Protein AF-0000000087551024 (afdb_homodimer)

Secondary structure (DSSP, 8-state):
--HHHHHHHHHHHHHHHHHHHHHHHTTS-HHHHH---SSSSSSHHHHHHHHHHHHHHHHHHHTT------PPPGGGS-HHHHHHHHHHHHHHHHHHHHH--HHHHH-EEEEE-SS-EEEEEHHHHHHHHHHHHHHHHHHHHHHHHHTT---PPP--HHHHHHHTTHHHHHH-/--HHHHHHHHHHHHHHHHHHHHHHHTTS-HHHHH---SSSSSSHHHHHHHHHHHHHHHHHHHTT------PPPGGGS-HHHHHHHHHHHHHHHHHHHHHS-HHHHH-EEEEE-SS-EEEEEHHHHHHHHHHHHHHHHHHHHHHHHHTT---PPP--HHHHHHHTTHHHHHH-

Radius of gyration: 19.61 Å; Cα contacts (8 Å, |Δi|>4): 407; chains: 2; bounding box: 47×46×49 Å

pLDDT: mean 91.2, std 13.26, range [25.61, 98.81]

Structure (mmCIF, N/CA/C/O backbone):
data_AF-0000000087551024-model_v1
#
loop_
_entity.id
_entity.type
_entity.pdbx_description
1 polymer 'Damage-inducible protein DinB'
#
loop_
_atom_site.group_PDB
_atom_site.id
_atom_site.type_symbol
_atom_site.label_atom_id
_atom_site.label_alt_id
_atom_site.label_comp_id
_atom_site.label_asym_id
_atom_site.label_entity_id
_atom_site.label_seq_id
_atom_site.pdbx_PDB_ins_code
_atom_site.Cartn_x
_atom_site.Cartn_y
_atom_site.Cartn_z
_atom_site.occupancy
_atom_site.B_iso_or_equiv
_atom_site.auth_seq_id
_atom_site.auth_comp_id
_atom_site.auth_asym_id
_atom_site.auth_atom_id
_atom_site.pdbx_PDB_model_num
ATOM 1 N N . MET A 1 1 ? -0.254 22.406 2.023 1 79.81 1 MET A N 1
ATOM 2 C CA . MET A 1 1 ? -0.989 21.156 2.248 1 79.81 1 MET A CA 1
ATOM 3 C C . MET A 1 1 ? -1.076 20.844 3.738 1 79.81 1 MET A C 1
ATOM 5 O O . MET A 1 1 ? -0.121 21.062 4.48 1 79.81 1 MET A O 1
ATOM 9 N N . ASN A 1 2 ? -2.281 20.422 4.078 1 86.19 2 ASN A N 1
ATOM 10 C CA . ASN A 1 2 ? -2.469 20.031 5.473 1 86.19 2 ASN A CA 1
ATOM 11 C C . ASN A 1 2 ? -2.975 18.594 5.594 1 86.19 2 ASN A C 1
ATOM 13 O O . ASN A 1 2 ? -3.096 17.891 4.59 1 86.19 2 ASN A O 1
ATOM 17 N N . LEU A 1 3 ? -3.061 18.156 6.762 1 86.12 3 LEU A N 1
ATOM 18 C CA . LEU A 1 3 ? -3.428 16.781 7.059 1 86.12 3 LEU A CA 1
ATOM 19 C C . LEU A 1 3 ? -4.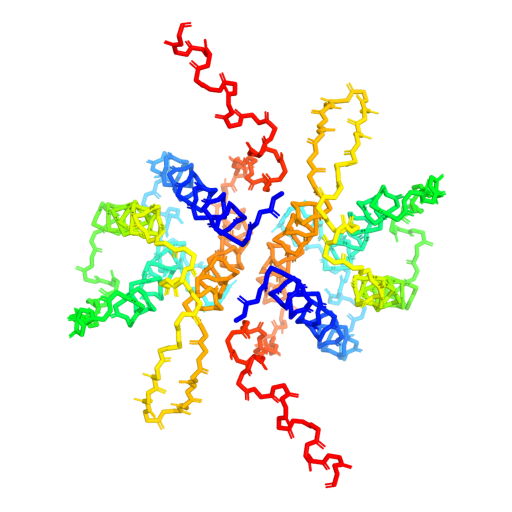742 16.406 6.379 1 86.12 3 LEU A C 1
ATOM 21 O O . LEU A 1 3 ? -4.848 15.344 5.762 1 86.12 3 LEU A O 1
ATOM 25 N N . LYS A 1 4 ? -5.691 17.266 6.406 1 91.38 4 LYS A N 1
ATOM 26 C CA . LYS A 1 4 ? -6.992 17.016 5.789 1 91.38 4 LYS A CA 1
ATOM 27 C C . LYS A 1 4 ? -6.859 16.828 4.281 1 91.38 4 LYS A C 1
ATOM 29 O O . LYS A 1 4 ? -7.492 15.93 3.709 1 91.38 4 LYS A O 1
ATOM 34 N N . THR A 1 5 ? -6.051 17.562 3.666 1 94.06 5 THR A N 1
ATOM 35 C CA . THR A 1 5 ? -5.871 17.469 2.223 1 94.06 5 THR A CA 1
ATOM 36 C C . THR A 1 5 ? -5.234 16.125 1.849 1 94.06 5 THR A C 1
ATOM 38 O O . THR A 1 5 ? -5.723 15.438 0.958 1 94.06 5 THR A O 1
ATOM 41 N N . LEU A 1 6 ? -4.191 15.758 2.508 1 94.81 6 LEU A N 1
ATOM 42 C CA . LEU A 1 6 ? -3.494 14.523 2.172 1 94.81 6 LEU A CA 1
ATOM 43 C C . LEU A 1 6 ? -4.398 13.312 2.381 1 94.81 6 LEU A C 1
ATOM 45 O O . LEU A 1 6 ? -4.453 12.422 1.533 1 94.81 6 LEU A O 1
ATOM 49 N N . ILE A 1 7 ? -5.082 13.297 3.496 1 96.12 7 ILE A N 1
ATOM 50 C CA . ILE A 1 7 ? -5.914 12.133 3.797 1 96.12 7 ILE A CA 1
ATOM 51 C C . ILE A 1 7 ? -7.098 12.086 2.836 1 96.12 7 ILE A C 1
ATOM 53 O O . ILE A 1 7 ? -7.543 11.008 2.443 1 96.12 7 ILE A O 1
ATOM 57 N N . THR A 1 8 ? -7.609 13.258 2.479 1 97 8 THR A N 1
ATOM 58 C CA . THR A 1 8 ? -8.68 13.312 1.487 1 97 8 THR A CA 1
ATOM 59 C C . THR A 1 8 ? -8.195 12.766 0.145 1 97 8 THR A C 1
ATOM 61 O O . THR A 1 8 ? -8.875 11.945 -0.475 1 97 8 THR A O 1
ATOM 64 N N . HIS A 1 9 ? -7.027 13.188 -0.294 1 97.31 9 HIS A N 1
ATOM 65 C CA . HIS A 1 9 ? -6.445 12.641 -1.514 1 97.31 9 HIS A CA 1
ATOM 66 C C . HIS A 1 9 ? -6.277 11.125 -1.41 1 97.31 9 HIS A C 1
ATOM 68 O O . HIS A 1 9 ? -6.539 10.398 -2.373 1 97.31 9 HIS A O 1
ATOM 74 N N . THR A 1 10 ? -5.859 10.711 -0.27 1 97.81 10 THR A N 1
ATOM 75 C CA . THR A 1 10 ? -5.57 9.297 -0.046 1 97.81 10 THR A CA 1
ATOM 76 C C . THR A 1 10 ? -6.836 8.461 -0.205 1 97.81 10 THR A C 1
ATOM 78 O O . THR A 1 10 ? -6.82 7.43 -0.887 1 97.81 10 THR A O 1
ATOM 81 N N . VAL A 1 11 ? -7.941 8.906 0.374 1 98.06 11 VAL A N 1
ATOM 82 C CA . VAL A 1 11 ? -9.172 8.117 0.299 1 98.06 11 VAL A CA 1
ATOM 83 C C . VAL A 1 11 ? -9.797 8.258 -1.087 1 98.06 11 VAL A C 1
ATOM 85 O O . VAL A 1 11 ? -10.445 7.336 -1.581 1 98.06 11 VAL A O 1
ATOM 88 N N . GLN A 1 12 ? -9.633 9.398 -1.716 1 98.31 12 GLN A N 1
ATOM 89 C CA . GLN A 1 12 ? -10.078 9.555 -3.098 1 98.31 12 GLN A CA 1
ATOM 90 C C . GLN A 1 12 ? -9.32 8.609 -4.027 1 98.31 12 GLN A C 1
ATOM 92 O O . GLN A 1 12 ? -9.922 7.965 -4.887 1 98.31 12 GLN A O 1
ATOM 97 N N . TYR A 1 13 ? -8.047 8.578 -3.857 1 98.5 13 TYR A N 1
ATOM 98 C CA . TYR A 1 13 ? -7.219 7.621 -4.586 1 98.5 13 TYR A CA 1
ATOM 99 C C . TYR A 1 13 ? -7.715 6.195 -4.367 1 98.5 13 TYR A C 1
ATOM 101 O O . TYR A 1 13 ? -7.84 5.422 -5.32 1 98.5 13 TYR A O 1
ATOM 109 N N . ASN A 1 14 ? -7.938 5.84 -3.098 1 98.56 14 ASN A N 1
ATOM 110 C CA . ASN A 1 14 ? -8.422 4.5 -2.777 1 98.56 14 ASN A CA 1
ATOM 111 C C . ASN A 1 14 ? -9.727 4.188 -3.506 1 98.56 14 ASN A C 1
ATOM 113 O O . ASN A 1 14 ? -9.883 3.102 -4.062 1 98.56 14 ASN A O 1
ATOM 117 N N . ASN A 1 15 ? -10.617 5.133 -3.447 1 98.5 15 ASN A N 1
ATOM 118 C CA . ASN A 1 15 ? -11.891 4.941 -4.137 1 98.5 15 ASN A CA 1
ATOM 119 C C . ASN A 1 15 ? -11.695 4.781 -5.641 1 98.5 15 ASN A C 1
ATOM 121 O O . ASN A 1 15 ? -12.328 3.928 -6.266 1 98.5 15 ASN A O 1
ATOM 125 N N . TRP A 1 16 ? -10.867 5.566 -6.207 1 98.44 16 TRP A N 1
ATOM 126 C CA . TRP A 1 16 ? -10.539 5.48 -7.625 1 98.44 16 TRP A CA 1
ATOM 127 C C . TRP A 1 16 ? -9.961 4.109 -7.969 1 98.44 16 TRP A C 1
ATOM 129 O O . TRP A 1 16 ? -10.391 3.48 -8.945 1 98.44 16 TRP A O 1
ATOM 139 N N . VAL A 1 17 ? -9.031 3.623 -7.18 1 98.56 17 VAL A N 1
ATOM 140 C CA . VAL A 1 17 ? -8.375 2.35 -7.445 1 98.56 17 VAL A CA 1
ATOM 141 C C . VAL A 1 17 ? -9.375 1.207 -7.309 1 98.56 17 VAL A C 1
ATOM 143 O O . VAL A 1 17 ? -9.375 0.272 -8.109 1 98.56 17 VAL A O 1
ATOM 146 N N . VAL A 1 18 ? -10.203 1.263 -6.246 1 98.38 18 VAL A N 1
ATOM 147 C CA . VAL A 1 18 ? -11.211 0.224 -6.051 1 98.38 18 VAL A CA 1
ATOM 148 C C . VAL A 1 18 ? -12.102 0.127 -7.289 1 98.38 18 VAL A C 1
ATOM 150 O O . VAL A 1 18 ? -12.328 -0.966 -7.812 1 98.38 18 VAL A O 1
ATOM 153 N N . ASN A 1 19 ? -12.547 1.246 -7.75 1 98.38 19 ASN A N 1
ATOM 154 C CA . ASN A 1 19 ? -13.406 1.242 -8.93 1 98.38 19 ASN A CA 1
ATOM 155 C C . ASN A 1 19 ? -12.656 0.72 -10.156 1 98.38 19 ASN A C 1
ATOM 157 O O . ASN A 1 19 ? -13.211 -0.059 -10.938 1 98.38 19 ASN A O 1
ATOM 161 N N . LYS A 1 20 ? -11.422 1.085 -10.359 1 98.12 20 LYS A N 1
ATOM 162 C CA . LYS A 1 20 ? -10.609 0.607 -11.469 1 98.12 20 LYS A CA 1
ATOM 163 C C . LYS A 1 20 ? -10.445 -0.91 -11.422 1 98.12 20 LYS A C 1
ATOM 165 O O . LYS A 1 20 ? -10.547 -1.583 -12.445 1 98.12 20 LYS A O 1
ATOM 170 N N . TYR A 1 21 ? -10.156 -1.426 -10.25 1 98.56 21 TYR A N 1
ATOM 171 C CA . TYR A 1 21 ? -9.969 -2.861 -10.078 1 98.56 21 TYR A CA 1
ATOM 172 C C . TYR A 1 21 ? -11.258 -3.621 -10.367 1 98.56 21 TYR A C 1
ATOM 174 O O . TYR A 1 21 ? -11.234 -4.664 -11.023 1 98.56 21 TYR A O 1
ATOM 182 N N . ILE A 1 22 ? -12.344 -3.123 -9.805 1 98.5 22 ILE A N 1
ATOM 183 C CA . ILE A 1 22 ? -13.609 -3.818 -9.984 1 98.5 22 ILE A CA 1
ATOM 184 C C . ILE A 1 22 ? -14.008 -3.789 -11.461 1 98.5 22 ILE A C 1
ATOM 186 O O . ILE A 1 22 ? -14.445 -4.801 -12.008 1 98.5 22 ILE A O 1
ATOM 190 N N . ASP A 1 23 ? -13.883 -2.627 -12.141 1 98.19 23 ASP A N 1
ATOM 191 C CA . ASP A 1 23 ? -14.164 -2.541 -13.57 1 98.19 23 ASP A CA 1
ATOM 192 C C . ASP A 1 23 ? -13.289 -3.512 -14.359 1 98.19 23 ASP A C 1
ATOM 194 O O . ASP A 1 23 ? -13.758 -4.16 -15.297 1 98.19 23 ASP A O 1
ATOM 198 N N . TRP A 1 24 ? -12.047 -3.605 -14.023 1 98.38 24 TRP A N 1
ATOM 199 C CA . TRP A 1 24 ? -11.07 -4.5 -14.641 1 98.38 24 TRP A CA 1
ATOM 200 C C . TRP A 1 24 ? -11.453 -5.957 -14.406 1 98.38 24 TRP A C 1
ATOM 202 O O . TRP A 1 24 ? -11.578 -6.73 -15.359 1 98.38 24 TRP A O 1
ATOM 212 N N . LEU A 1 25 ? -11.734 -6.355 -13.188 1 98.56 25 LEU A N 1
ATOM 213 C CA . LEU A 1 25 ? -11.992 -7.742 -12.82 1 98.56 25 LEU A CA 1
ATOM 214 C C . LEU A 1 25 ? -13.375 -8.18 -13.297 1 98.56 25 LEU A C 1
ATOM 216 O O . LEU A 1 25 ? -13.609 -9.375 -13.508 1 98.56 25 LEU A O 1
ATOM 220 N N . ALA A 1 26 ? -14.297 -7.219 -13.469 1 98.19 26 ALA A N 1
ATOM 221 C CA . ALA A 1 26 ? -15.633 -7.52 -13.977 1 98.19 26 ALA A CA 1
ATOM 222 C C . ALA A 1 26 ? -15.57 -8.086 -15.391 1 98.19 26 ALA A C 1
ATOM 224 O O . ALA A 1 26 ? -16.5 -8.75 -15.844 1 98.19 26 ALA A O 1
ATOM 225 N N . THR A 1 27 ? -14.492 -7.855 -16.109 1 98.25 27 THR A N 1
ATOM 226 C CA . THR A 1 27 ? -14.344 -8.312 -17.484 1 98.25 27 THR A CA 1
ATOM 227 C C . THR A 1 27 ? -13.773 -9.727 -17.531 1 98.25 27 THR A C 1
ATOM 229 O O . THR A 1 27 ? -13.625 -10.312 -18.609 1 98.25 27 THR A O 1
ATOM 232 N N . LYS A 1 28 ? -13.469 -10.305 -16.406 1 98.44 28 LYS A N 1
ATOM 233 C CA . LYS A 1 28 ? -12.844 -11.625 -16.344 1 98.44 28 LYS A CA 1
ATOM 234 C C . LYS A 1 28 ? -13.875 -12.703 -16.016 1 98.44 28 LYS A C 1
ATOM 236 O O . LYS A 1 28 ? -14.969 -12.398 -15.523 1 98.44 28 LYS A O 1
ATOM 241 N N . SER A 1 29 ? -13.57 -13.977 -16.281 1 97.88 29 SER A N 1
ATOM 242 C CA . SER A 1 29 ? -14.516 -15.07 -16.078 1 97.88 29 SER A CA 1
ATOM 243 C C . SER A 1 29 ? -14.602 -15.461 -14.609 1 97.88 29 SER A C 1
ATOM 245 O O . SER A 1 29 ? -13.656 -15.258 -13.852 1 97.88 29 SER A O 1
ATOM 247 N N . ASP A 1 30 ? -15.688 -16.016 -14.219 1 96.5 30 ASP A N 1
ATOM 248 C CA . ASP A 1 30 ? -15.844 -16.547 -12.867 1 96.5 30 ASP A CA 1
ATOM 249 C C . ASP A 1 30 ? -14.789 -17.625 -12.578 1 96.5 30 ASP A C 1
ATOM 251 O O . ASP A 1 30 ? -14.312 -17.734 -11.445 1 96.5 30 ASP A O 1
ATOM 255 N N . GLU A 1 31 ? -14.531 -18.391 -13.562 1 97.75 31 GLU A N 1
ATOM 256 C CA . GLU A 1 31 ? -13.516 -19.438 -13.422 1 97.75 31 GLU A CA 1
ATOM 257 C C . GLU A 1 31 ? -12.172 -18.844 -13.016 1 97.75 31 GLU A C 1
ATOM 259 O O . GLU A 1 31 ? -11.523 -19.328 -12.086 1 97.75 31 GLU A O 1
ATOM 264 N N . GLN A 1 32 ? -11.773 -17.797 -13.648 1 98.12 32 GLN A N 1
ATOM 265 C CA . GLN A 1 32 ? -10.516 -17.141 -13.328 1 98.12 32 GLN A CA 1
ATOM 266 C C . GLN A 1 32 ? -10.547 -16.531 -11.922 1 98.12 32 GLN A C 1
ATOM 268 O O . GLN A 1 32 ? -9.602 -16.703 -11.148 1 98.12 32 GLN A O 1
ATOM 273 N N . LEU A 1 33 ? -11.609 -15.859 -11.594 1 98.06 33 LEU A N 1
ATOM 274 C CA . LEU A 1 33 ? -11.711 -15.125 -10.336 1 98.06 33 LEU A CA 1
ATOM 275 C C . LEU A 1 33 ? -11.812 -16.078 -9.156 1 98.06 33 LEU A C 1
ATOM 277 O O . LEU A 1 33 ? -11.445 -15.727 -8.031 1 98.06 33 LEU A O 1
ATOM 281 N N . ASN A 1 34 ? -12.234 -17.328 -9.438 1 97.25 34 ASN A N 1
ATOM 282 C CA . ASN A 1 34 ? -12.406 -18.297 -8.375 1 97.25 34 ASN A CA 1
ATOM 283 C C . ASN A 1 34 ? -11.328 -19.375 -8.422 1 97.25 34 ASN A C 1
ATOM 285 O O . ASN A 1 34 ? -11.336 -20.312 -7.613 1 97.25 34 ASN A O 1
ATOM 289 N N . GLN A 1 35 ? -10.445 -19.312 -9.383 1 98 35 GLN A N 1
ATOM 290 C CA . GLN A 1 35 ? -9.375 -20.297 -9.461 1 98 35 GLN A CA 1
ATOM 291 C C . GLN A 1 35 ? -8.438 -20.188 -8.266 1 98 35 GLN A C 1
ATOM 293 O O . GLN A 1 35 ? -8 -19.094 -7.914 1 98 35 GLN A O 1
ATOM 298 N N . GLU A 1 36 ? -8.172 -21.297 -7.641 1 98 36 GLU A N 1
ATOM 299 C CA . GLU A 1 36 ? -7.277 -21.281 -6.488 1 98 36 GLU A CA 1
ATOM 300 C C . GLU A 1 36 ? -5.828 -21.062 -6.91 1 98 36 GLU A C 1
ATOM 302 O O . GLU A 1 36 ? -5.352 -21.672 -7.871 1 98 36 GLU A O 1
ATOM 307 N N . VAL A 1 37 ? -5.227 -20.125 -6.336 1 96.56 37 VAL A N 1
ATOM 308 C CA . VAL A 1 37 ? -3.803 -19.828 -6.473 1 96.56 37 VAL A CA 1
ATOM 309 C C . VAL A 1 37 ? -3.176 -19.656 -5.09 1 96.56 37 VAL A C 1
ATOM 311 O O . VAL A 1 37 ? -3.852 -19.266 -4.137 1 96.56 37 VAL A O 1
ATOM 314 N N . ILE A 1 38 ? -1.901 -20.031 -4.93 1 96.56 38 ILE A N 1
ATOM 315 C CA . ILE A 1 38 ? -1.224 -19.906 -3.643 1 96.56 38 ILE A CA 1
ATOM 316 C C . ILE A 1 38 ? -0.92 -18.438 -3.352 1 96.56 38 ILE A C 1
ATOM 318 O O . ILE A 1 38 ? -0.201 -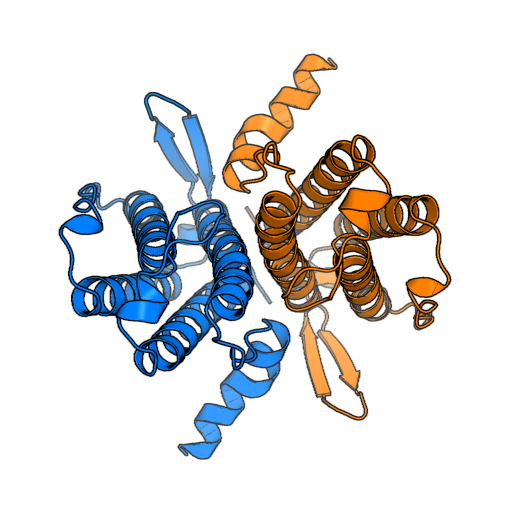17.781 -4.109 1 96.56 38 ILE A O 1
ATOM 322 N N . SER A 1 39 ? -1.474 -17.922 -2.316 1 97.25 39 SER A N 1
ATOM 323 C CA . SER A 1 39 ? -1.316 -16.562 -1.822 1 97.25 39 SER A CA 1
ATOM 324 C C . SER A 1 39 ? -1.867 -16.422 -0.407 1 97.25 39 SER A C 1
ATOM 326 O O . SER A 1 39 ? -2.043 -17.422 0.299 1 97.25 39 SER A O 1
ATOM 328 N N . SER A 1 40 ? -2.008 -15.164 0.057 1 96.94 40 SER A N 1
ATOM 329 C CA . SER A 1 40 ? -2.561 -14.945 1.39 1 96.94 40 SER A CA 1
ATOM 330 C C . SER A 1 40 ? -3.988 -15.469 1.49 1 96.94 40 SER A C 1
ATOM 332 O O . SER A 1 40 ? -4.406 -15.945 2.547 1 96.94 40 SER A O 1
ATOM 334 N N . PHE A 1 41 ? -4.75 -15.336 0.436 1 97.31 41 PHE A N 1
ATOM 335 C CA . PHE A 1 41 ? -6.094 -15.883 0.286 1 97.31 41 PHE A CA 1
ATOM 336 C C . PHE A 1 41 ? -6.203 -16.703 -0.989 1 97.31 41 PHE A C 1
ATOM 338 O O . PHE A 1 41 ? -5.473 -16.469 -1.953 1 97.31 41 PHE A O 1
ATOM 345 N N . PRO A 1 42 ? -7.09 -17.625 -1.042 1 97.25 42 PRO A N 1
ATOM 346 C CA . PRO A 1 42 ? -7 -18.688 -2.047 1 97.25 42 PRO A CA 1
ATOM 347 C C . PRO A 1 42 ? -7.449 -18.219 -3.432 1 97.25 42 PRO A C 1
ATOM 349 O O . PRO A 1 42 ? -7.133 -18.875 -4.434 1 97.25 42 PRO A O 1
ATOM 352 N N . THR A 1 43 ? -8.328 -17.156 -3.508 1 98.06 43 THR A N 1
ATOM 353 C CA . THR A 1 43 ? -8.812 -16.688 -4.805 1 98.06 43 THR A CA 1
ATOM 354 C C . THR A 1 43 ? -8.812 -15.164 -4.859 1 98.06 43 THR A C 1
ATOM 356 O O . THR A 1 43 ? -8.719 -14.492 -3.826 1 98.06 43 THR A O 1
ATOM 359 N N . ILE A 1 44 ? -8.867 -14.672 -6.062 1 98.31 44 ILE A N 1
ATOM 360 C CA . ILE A 1 44 ? -8.961 -13.234 -6.27 1 98.31 44 ILE A CA 1
ATOM 361 C C . ILE A 1 44 ? -10.203 -12.688 -5.566 1 98.31 44 ILE A C 1
ATOM 363 O O . ILE A 1 44 ? -10.141 -11.664 -4.879 1 98.31 44 ILE A O 1
ATOM 367 N N . LEU A 1 45 ? -11.32 -13.414 -5.684 1 97.88 45 LEU A N 1
ATOM 368 C CA . LEU A 1 45 ? -12.562 -12.961 -5.059 1 97.88 45 LEU A CA 1
ATOM 369 C C . LEU A 1 45 ? -12.438 -12.977 -3.537 1 97.88 45 LEU A C 1
ATOM 371 O O . LEU A 1 45 ? -12.898 -12.055 -2.863 1 97.88 45 LEU A O 1
ATOM 375 N N . ALA A 1 46 ? -11.867 -14.031 -3.023 1 97.5 46 ALA A N 1
ATOM 376 C CA . ALA A 1 46 ? -11.648 -14.094 -1.58 1 97.5 46 ALA A CA 1
ATOM 377 C C . ALA A 1 46 ? -10.773 -12.945 -1.104 1 97.5 46 ALA A C 1
ATOM 379 O O . ALA A 1 46 ? -10.977 -12.406 -0.011 1 97.5 46 ALA A O 1
ATOM 380 N N . THR A 1 47 ? -9.773 -12.609 -1.886 1 98.38 47 THR A N 1
ATOM 381 C CA . THR A 1 47 ? -8.867 -11.508 -1.547 1 98.38 47 THR A CA 1
ATOM 382 C C . THR A 1 47 ? -9.609 -10.18 -1.568 1 98.38 47 THR A C 1
ATOM 384 O O . THR A 1 47 ? -9.453 -9.359 -0.656 1 98.38 47 THR A O 1
ATOM 387 N N . LEU A 1 48 ? -10.453 -9.961 -2.582 1 98 48 LEU A N 1
ATOM 388 C CA . LEU A 1 48 ? -11.273 -8.758 -2.645 1 98 48 LEU A CA 1
ATOM 389 C C . LEU A 1 48 ? -12.203 -8.672 -1.439 1 98 48 LEU A C 1
ATOM 391 O O . LEU A 1 48 ? -12.375 -7.598 -0.855 1 98 48 LEU A O 1
ATOM 395 N N . HIS A 1 49 ? -12.773 -9.766 -1.16 1 97.12 49 HIS A N 1
ATOM 396 C CA . HIS A 1 49 ? -13.664 -9.812 -0.001 1 97.12 49 HIS A CA 1
ATOM 397 C C . HIS A 1 49 ? -12.914 -9.438 1.275 1 97.12 49 HIS A C 1
ATOM 399 O O . HIS A 1 49 ? -13.453 -8.719 2.123 1 97.12 49 HIS A O 1
ATOM 405 N N . HIS A 1 50 ? -11.695 -9.891 1.441 1 97.19 50 HIS A N 1
ATOM 406 C CA . HIS A 1 50 ? -10.883 -9.562 2.605 1 97.19 50 HIS A CA 1
ATOM 407 C C . HIS A 1 50 ? -10.602 -8.062 2.674 1 97.19 50 HIS A C 1
ATOM 409 O O . HIS A 1 50 ? -10.672 -7.461 3.75 1 97.19 50 HIS A O 1
ATOM 415 N N . ILE A 1 51 ? -10.242 -7.469 1.539 1 97.69 51 ILE A N 1
ATOM 416 C CA . ILE A 1 51 ? -10.023 -6.027 1.489 1 97.69 51 ILE A CA 1
ATOM 417 C C . ILE A 1 51 ? -11.289 -5.301 1.951 1 97.69 51 ILE A C 1
ATOM 419 O O . ILE A 1 51 ? -11.219 -4.391 2.781 1 97.69 51 ILE A O 1
ATOM 423 N N . TRP A 1 52 ? -12.422 -5.723 1.454 1 96.38 52 TRP A N 1
ATOM 424 C CA . TRP A 1 52 ? -13.711 -5.117 1.793 1 96.38 52 TRP A CA 1
ATOM 425 C C . TRP A 1 52 ? -13.992 -5.242 3.285 1 96.38 52 TRP A C 1
ATOM 427 O O . TRP A 1 52 ? -14.281 -4.25 3.955 1 96.38 52 TRP A O 1
ATOM 437 N N . GLN A 1 53 ? -13.859 -6.426 3.785 1 94 53 GLN A N 1
ATOM 438 C CA . GLN A 1 53 ? -14.188 -6.688 5.184 1 94 53 GLN A CA 1
ATOM 439 C C . GLN A 1 53 ? -13.281 -5.895 6.117 1 94 53 GLN A C 1
ATOM 441 O O . GLN A 1 53 ? -13.734 -5.363 7.133 1 94 53 GLN A O 1
ATOM 446 N N . THR A 1 54 ? -12.039 -5.855 5.805 1 94.25 54 THR A N 1
ATOM 447 C CA . THR A 1 54 ? -11.094 -5.109 6.637 1 94.25 54 THR A CA 1
ATOM 448 C C . THR A 1 54 ? -11.414 -3.619 6.609 1 94.25 54 THR A C 1
ATOM 450 O O . THR A 1 54 ? -11.422 -2.961 7.652 1 94.25 54 THR A O 1
ATOM 453 N N . GLN A 1 55 ? -11.68 -3.133 5.402 1 94.38 55 GLN A N 1
ATOM 454 C CA . GLN A 1 55 ? -12.07 -1.731 5.277 1 94.38 55 GLN A CA 1
ATOM 455 C C . GLN A 1 55 ? -13.336 -1.437 6.082 1 94.38 55 GLN A C 1
ATOM 457 O O . GLN A 1 55 ? -13.398 -0.432 6.793 1 94.38 55 GLN A O 1
ATOM 462 N N . GLU A 1 56 ? -14.281 -2.309 5.996 1 91.38 56 GLU A N 1
ATOM 463 C CA . GLU A 1 56 ? -15.539 -2.152 6.719 1 91.38 56 GLU A CA 1
ATOM 464 C C . GLU A 1 56 ? -15.32 -2.201 8.227 1 91.38 56 GLU A C 1
ATOM 466 O O . GLU A 1 56 ? -15.953 -1.457 8.977 1 91.38 56 GLU A O 1
ATOM 471 N N . TYR A 1 57 ? -14.516 -3.072 8.641 1 90.06 57 TYR A N 1
ATOM 472 C CA . TYR A 1 57 ? -14.211 -3.217 10.055 1 90.06 57 TYR A CA 1
ATOM 473 C C . TYR A 1 57 ? -13.664 -1.913 10.633 1 90.06 57 TYR A C 1
ATOM 475 O O . TYR A 1 57 ? -14.195 -1.395 11.617 1 90.06 57 TYR A O 1
ATOM 483 N N . TRP A 1 58 ? -12.641 -1.368 10.047 1 90.88 58 TRP A N 1
ATOM 484 C CA . TRP A 1 58 ? -12.008 -0.158 10.562 1 90.88 58 TRP A CA 1
ATOM 485 C C . TRP A 1 58 ? -12.914 1.055 10.367 1 90.88 58 TRP A C 1
ATOM 487 O O . TRP A 1 58 ? -12.93 1.96 11.203 1 90.88 58 TRP A O 1
ATOM 497 N N . TRP A 1 59 ? -13.656 1.053 9.273 1 88.56 59 TRP A N 1
ATOM 498 C CA . TRP A 1 59 ? -14.664 2.088 9.062 1 88.56 59 TRP A CA 1
ATOM 499 C C . TRP A 1 59 ? -15.672 2.117 10.211 1 88.56 59 TRP A C 1
ATOM 501 O O . TRP A 1 59 ? -16.031 3.189 10.688 1 88.56 59 TRP A O 1
ATOM 511 N N . SER A 1 60 ? -16.109 1.036 10.625 1 87.81 60 SER A N 1
ATOM 512 C CA . SER A 1 60 ? -17.109 0.957 11.68 1 87.81 60 SER A CA 1
ATOM 513 C C . SER A 1 60 ? -16.609 1.592 12.969 1 87.81 60 SER A C 1
ATOM 515 O O . SER A 1 60 ? -17.391 2.17 13.734 1 87.81 60 SER A O 1
ATOM 517 N N . TYR A 1 61 ? -15.344 1.563 13.195 1 88.56 61 TYR A N 1
ATOM 518 C CA . TYR A 1 61 ? -14.758 2.164 14.398 1 88.56 61 TYR A CA 1
ATOM 519 C C . TYR A 1 61 ? -14.578 3.668 14.219 1 88.56 61 TYR A C 1
ATOM 521 O O . TYR A 1 61 ? -14.945 4.449 15.094 1 88.56 61 TYR A O 1
ATOM 529 N N . ILE A 1 62 ? -14.062 4.059 13.078 1 90.69 62 ILE A N 1
ATOM 530 C CA . ILE A 1 62 ? -13.727 5.469 12.906 1 90.69 62 ILE A CA 1
ATOM 531 C C . ILE A 1 62 ? -15.008 6.289 12.75 1 90.69 62 ILE A C 1
ATOM 533 O O . ILE A 1 62 ? -15.031 7.477 13.086 1 90.69 62 ILE A O 1
ATOM 537 N N . ALA A 1 63 ? -16.031 5.672 12.203 1 87.81 63 ALA A N 1
ATOM 538 C CA . ALA A 1 63 ? -17.312 6.359 12.055 1 87.81 63 ALA A CA 1
ATOM 539 C C . ALA A 1 63 ? -18.094 6.352 13.367 1 87.81 63 ALA A C 1
ATOM 541 O O . ALA A 1 63 ? -19.125 7.016 13.484 1 87.81 63 ALA A O 1
ATOM 542 N N . GLU A 1 64 ? -17.641 5.605 14.375 1 80.62 64 GLU A N 1
ATOM 543 C CA . GLU A 1 64 ? -18.25 5.52 15.703 1 80.62 64 GLU A CA 1
ATOM 544 C C . GLU A 1 64 ? -19.688 5.035 15.617 1 80.62 64 GLU A C 1
ATOM 546 O O . GLU A 1 64 ? -20.547 5.492 16.375 1 80.62 64 GLU A O 1
ATOM 551 N N . ASN A 1 65 ? -19.953 4.383 14.531 1 73.12 65 ASN A N 1
ATOM 552 C CA . ASN A 1 65 ? -21.312 3.895 14.344 1 73.12 65 ASN A CA 1
ATOM 553 C C . ASN A 1 65 ? -21.516 2.527 14.992 1 73.12 65 ASN A C 1
ATOM 555 O O . ASN A 1 65 ? -22.656 2.076 15.164 1 73.12 65 ASN A O 1
ATOM 559 N N . ASN A 1 66 ? -20.594 1.941 15.648 1 63.25 66 ASN A N 1
ATOM 560 C CA . ASN A 1 66 ? -20.609 0.656 16.344 1 63.25 66 ASN A CA 1
ATOM 561 C C . ASN A 1 66 ? -21.391 -0.392 15.555 1 63.25 66 ASN A C 1
ATOM 563 O O . ASN A 1 66 ? -22.078 -1.228 16.141 1 63.25 66 ASN A O 1
ATOM 567 N N . ASP A 1 67 ? -21.578 -0.195 14.273 1 64.31 67 ASP A N 1
ATOM 568 C CA . ASP A 1 67 ? -22.453 -1.078 13.516 1 64.31 67 ASP A CA 1
ATOM 569 C C . ASP A 1 67 ? -21.656 -2.096 12.703 1 64.31 67 ASP A C 1
ATOM 571 O O . ASP A 1 67 ? -22.094 -2.531 11.641 1 64.31 67 ASP A O 1
ATOM 575 N N . PHE A 1 68 ? -20.484 -2.455 13.234 1 64.75 68 PHE A N 1
ATOM 576 C CA . PHE A 1 68 ? -19.781 -3.441 12.414 1 64.75 68 PHE A CA 1
ATOM 577 C C . PHE A 1 68 ? -20.469 -4.801 12.5 1 64.75 68 PHE A C 1
ATOM 579 O O . PHE A 1 68 ? -20.641 -5.344 13.594 1 64.75 68 PHE A O 1
ATOM 586 N N . ASN A 1 69 ? -21.109 -5.168 11.414 1 63.03 69 ASN A N 1
ATOM 587 C CA . ASN A 1 69 ? -21.594 -6.539 11.266 1 63.03 69 ASN A CA 1
ATOM 588 C C . ASN A 1 69 ? -20.594 -7.402 10.5 1 63.03 69 ASN A C 1
ATOM 590 O O . ASN A 1 69 ? -20.328 -7.152 9.32 1 63.03 69 ASN A O 1
ATOM 594 N N . PRO A 1 70 ? -19.859 -8.328 11.312 1 62.62 70 PRO A N 1
ATOM 595 C CA . PRO A 1 70 ? -18.969 -9.195 10.547 1 62.62 70 PRO A CA 1
ATOM 596 C C . PRO A 1 70 ? -19.641 -9.812 9.328 1 62.62 70 PRO A C 1
ATOM 598 O O . PRO A 1 70 ? -20.812 -10.219 9.406 1 62.62 70 PRO A O 1
ATOM 601 N N . SER A 1 71 ? -19.156 -9.25 8.172 1 59.56 71 SER A N 1
ATOM 602 C CA . SER A 1 71 ? -19.75 -9.758 6.934 1 59.56 71 SER A CA 1
ATOM 603 C C . SER A 1 71 ? -19.75 -11.281 6.91 1 59.56 71 SER A C 1
ATOM 605 O O . SER A 1 71 ? -18.969 -11.922 7.613 1 59.56 71 SER A O 1
ATOM 607 N N . GLU A 1 72 ? -20.688 -11.672 6.156 1 68.06 72 GLU A N 1
ATOM 608 C CA . GLU A 1 72 ? -20.844 -13.07 5.789 1 68.06 72 GLU A CA 1
ATOM 609 C C . GLU A 1 72 ? -19.578 -13.617 5.145 1 68.06 72 GLU A C 1
ATOM 611 O O . GLU A 1 72 ? -18.766 -12.859 4.617 1 68.06 72 GLU A O 1
ATOM 616 N N . ASN A 1 73 ? -19.375 -14.82 5.426 1 77.06 73 ASN A N 1
ATOM 617 C CA . ASN A 1 73 ? -18.328 -15.547 4.707 1 77.06 73 ASN A CA 1
ATOM 618 C C . ASN A 1 73 ? -18.422 -15.312 3.201 1 77.06 73 ASN A C 1
ATOM 620 O O . ASN A 1 73 ? -19.516 -15.305 2.633 1 77.06 73 ASN A O 1
ATOM 624 N N . TYR A 1 74 ? -17.328 -14.953 2.621 1 79 74 TYR A N 1
ATOM 625 C CA . TYR A 1 74 ? -17.297 -14.641 1.196 1 79 74 TYR A CA 1
ATOM 626 C C . TYR A 1 74 ? -17.938 -15.758 0.383 1 79 74 TYR A C 1
ATOM 628 O O . TYR A 1 74 ? -18.484 -15.508 -0.695 1 79 74 TYR A O 1
ATOM 636 N N . THR A 1 75 ? -17.844 -17 0.804 1 81.88 75 THR A N 1
ATOM 637 C CA . THR A 1 75 ? -18.391 -18.141 0.086 1 81.88 75 THR A CA 1
ATOM 638 C C . THR A 1 75 ? -19.922 -18.031 0.01 1 81.88 75 THR A C 1
ATOM 640 O O . THR A 1 75 ? -20.547 -18.734 -0.791 1 81.88 75 THR A O 1
ATOM 643 N N . LYS A 1 76 ? -20.422 -17.219 0.754 1 87.12 76 LYS A N 1
ATOM 644 C CA . LYS A 1 76 ? -21.859 -17.062 0.773 1 87.12 76 LYS A CA 1
ATOM 645 C C . LYS A 1 76 ? -22.297 -15.859 -0.053 1 87.12 76 LYS A C 1
ATOM 647 O O . LYS A 1 76 ? -23.484 -15.539 -0.13 1 87.12 76 LYS A O 1
ATOM 652 N N . LEU A 1 77 ? -21.344 -15.25 -0.709 1 91.69 77 LEU A N 1
ATOM 653 C CA . LEU A 1 77 ? -21.609 -14.047 -1.484 1 91.69 77 LEU A CA 1
ATOM 654 C C . LEU A 1 77 ? -21.344 -14.281 -2.967 1 91.69 77 LEU A C 1
ATOM 656 O O . LEU A 1 77 ? -20.453 -15.039 -3.328 1 91.69 77 LEU A O 1
ATOM 660 N N . THR A 1 78 ? -22.141 -13.641 -3.777 1 92.94 78 THR A N 1
ATOM 661 C CA . THR A 1 78 ? -21.875 -13.641 -5.211 1 92.94 78 THR A CA 1
ATOM 662 C C . THR A 1 78 ? -20.766 -12.656 -5.555 1 92.94 78 THR A C 1
ATOM 664 O O . THR A 1 78 ? -20.453 -11.758 -4.766 1 92.94 78 THR A O 1
ATOM 667 N N . LYS A 1 79 ? -20.203 -12.883 -6.715 1 95.69 79 LYS A N 1
ATOM 668 C CA . LYS A 1 79 ? -19.219 -11.945 -7.238 1 95.69 79 LYS A CA 1
ATOM 669 C C . LYS A 1 79 ? -19.766 -10.516 -7.242 1 95.69 79 LYS A C 1
ATOM 671 O O . LYS A 1 79 ? -19.078 -9.586 -6.832 1 95.69 79 LYS A O 1
ATOM 676 N N . GLU A 1 80 ? -21 -10.375 -7.676 1 96.12 80 GLU A N 1
ATOM 677 C CA . GLU A 1 80 ? -21.625 -9.062 -7.77 1 96.12 80 GLU A CA 1
ATOM 678 C C . GLU A 1 80 ? -21.781 -8.43 -6.395 1 96.12 80 GLU A C 1
ATOM 680 O O . GLU A 1 80 ? -21.609 -7.215 -6.242 1 96.12 80 GLU A O 1
ATOM 685 N N . GLU A 1 81 ? -22.109 -9.188 -5.457 1 95.94 81 GLU A N 1
ATOM 686 C CA . GLU A 1 81 ? -22.25 -8.68 -4.094 1 95.94 81 GLU A CA 1
ATOM 687 C C . GLU A 1 81 ? -20.906 -8.211 -3.539 1 95.94 81 GLU A C 1
ATOM 689 O O . GLU A 1 81 ? -20.828 -7.18 -2.867 1 95.94 81 GLU A O 1
ATOM 694 N N . ILE A 1 82 ? -19.875 -8.93 -3.814 1 96.69 82 ILE A N 1
ATOM 695 C CA . ILE A 1 82 ? -18.547 -8.555 -3.357 1 96.69 82 ILE A CA 1
ATOM 696 C C . ILE A 1 82 ? -18.109 -7.266 -4.055 1 96.69 82 ILE A C 1
ATOM 698 O O . ILE A 1 82 ? -17.656 -6.324 -3.402 1 96.69 82 ILE A O 1
ATOM 702 N N . PHE A 1 83 ? -18.312 -7.203 -5.395 1 97.88 83 PHE A N 1
ATOM 703 C CA . PHE A 1 83 ? -17.938 -6.035 -6.176 1 97.88 83 PHE A CA 1
ATOM 704 C C . PHE A 1 83 ? -18.688 -4.797 -5.703 1 97.88 83 PHE A C 1
ATOM 706 O O . PHE A 1 83 ? -18.078 -3.756 -5.449 1 97.88 83 PHE A O 1
ATOM 713 N N . SER A 1 84 ? -20 -4.914 -5.551 1 97.31 84 SER A N 1
ATOM 714 C CA . SER A 1 84 ? -20.797 -3.773 -5.113 1 97.31 84 SER A CA 1
ATOM 715 C C . SER A 1 84 ? -20.469 -3.387 -3.676 1 97.31 84 SER A C 1
ATOM 717 O O . SER A 1 84 ? -20.469 -2.203 -3.33 1 97.31 84 SER A O 1
ATOM 719 N N . GLY A 1 85 ? -20.234 -4.379 -2.844 1 95.12 85 GLY A N 1
ATOM 720 C CA . GLY A 1 85 ? -19.906 -4.129 -1.448 1 95.12 85 GLY A CA 1
ATOM 721 C C . GLY A 1 85 ? -18.656 -3.299 -1.266 1 95.12 85 GLY A C 1
ATOM 722 O O . GLY A 1 85 ? -18.672 -2.293 -0.554 1 95.12 85 GLY A O 1
ATOM 723 N N . ILE A 1 86 ? -17.609 -3.73 -1.893 1 97 86 ILE A N 1
ATOM 724 C CA . ILE A 1 86 ? -16.344 -3.023 -1.729 1 97 86 ILE A CA 1
ATOM 725 C C . ILE A 1 86 ? -16.453 -1.638 -2.365 1 97 86 ILE A C 1
ATOM 727 O O . ILE A 1 86 ? -15.906 -0.665 -1.834 1 97 86 ILE A O 1
ATOM 731 N N . LYS A 1 87 ? -17.109 -1.482 -3.537 1 97.94 87 LYS A N 1
ATOM 732 C CA . LYS A 1 87 ? -17.312 -0.183 -4.172 1 97.94 87 LYS A CA 1
ATOM 733 C C . LYS A 1 87 ? -18.078 0.769 -3.26 1 97.94 87 LYS A C 1
ATOM 735 O O . LYS A 1 87 ? -17.672 1.918 -3.07 1 97.94 87 LYS A O 1
ATOM 740 N N . ASN A 1 88 ? -19.125 0.258 -2.752 1 96.69 88 ASN A N 1
ATOM 741 C CA . ASN A 1 88 ? -19.953 1.072 -1.868 1 96.69 88 ASN A CA 1
ATOM 742 C C . ASN A 1 88 ? -19.188 1.48 -0.608 1 96.69 88 ASN A C 1
ATOM 744 O O . ASN A 1 88 ? -19.281 2.629 -0.171 1 96.69 88 ASN A O 1
ATOM 748 N N . ASN A 1 89 ? -18.531 0.548 -0.052 1 94.75 89 ASN A N 1
ATOM 749 C CA . ASN A 1 89 ? -17.766 0.82 1.164 1 94.75 89 ASN A CA 1
ATOM 750 C C . ASN A 1 89 ? -16.688 1.867 0.925 1 94.75 89 ASN A C 1
ATOM 752 O O . ASN A 1 89 ? -16.469 2.752 1.758 1 94.75 89 ASN A O 1
ATOM 756 N N . SER A 1 90 ? -15.977 1.728 -0.205 1 97.44 90 SER A N 1
ATOM 757 C CA . SER A 1 90 ? -14.938 2.688 -0.542 1 97.44 90 SER A CA 1
ATOM 758 C C . SER A 1 90 ? -15.508 4.09 -0.72 1 97.44 90 SER A C 1
ATOM 760 O O . SER A 1 90 ? -14.906 5.07 -0.283 1 97.44 90 SER A O 1
ATOM 762 N N . GLU A 1 91 ? -16.609 4.191 -1.36 1 97.88 91 GLU A N 1
ATOM 763 C CA . GLU A 1 91 ? -17.266 5.48 -1.552 1 97.88 91 GLU A CA 1
ATOM 764 C C . GLU A 1 91 ? -17.703 6.074 -0.22 1 97.88 91 GLU A C 1
ATOM 766 O O . GLU A 1 91 ? -17.547 7.277 0.012 1 97.88 91 GLU A O 1
ATOM 771 N N . LYS A 1 92 ? -18.25 5.258 0.605 1 95.06 92 LYS A N 1
ATOM 772 C CA . LYS A 1 92 ? -18.672 5.707 1.927 1 95.06 92 LYS A CA 1
ATOM 773 C C . LYS A 1 92 ? -17.5 6.254 2.73 1 95.06 92 LYS A C 1
ATOM 775 O O . LYS A 1 92 ? -17.609 7.297 3.379 1 95.06 92 LYS A O 1
ATOM 780 N N . LEU A 1 93 ? -16.422 5.539 2.691 1 96 93 LEU A N 1
ATOM 781 C CA . LEU A 1 93 ? -15.219 5.977 3.398 1 96 93 LEU A CA 1
ATOM 782 C C . LEU A 1 93 ? -14.742 7.328 2.881 1 96 93 LEU A C 1
ATOM 784 O O . LEU A 1 93 ? -14.422 8.219 3.668 1 96 93 LEU A O 1
ATOM 788 N N . MET A 1 94 ? -14.688 7.441 1.57 1 97.75 94 MET A N 1
ATOM 789 C CA . MET A 1 94 ? -14.25 8.688 0.941 1 97.75 94 MET A CA 1
ATOM 790 C C . MET A 1 94 ? -15.141 9.852 1.362 1 97.75 94 MET A C 1
ATOM 792 O O . MET A 1 94 ? -14.648 10.875 1.824 1 97.75 94 MET A O 1
ATOM 796 N N . LYS A 1 95 ? -16.438 9.688 1.293 1 97.5 95 LYS A N 1
ATOM 797 C CA . LYS A 1 95 ? -17.391 10.742 1.636 1 97.5 95 LYS A CA 1
ATOM 798 C C . LYS A 1 95 ? -17.312 11.086 3.121 1 97.5 95 LYS A C 1
ATOM 800 O O . LYS A 1 95 ? -17.438 12.258 3.498 1 97.5 95 LYS A O 1
ATOM 805 N N . TYR A 1 96 ? -17.141 10.117 3.904 1 95.56 96 TYR A N 1
ATOM 806 C CA . TYR A 1 96 ? -17.016 10.328 5.344 1 95.56 96 TYR A CA 1
ATOM 807 C C . TYR A 1 96 ? -15.805 11.203 5.66 1 95.56 96 TYR A C 1
ATOM 809 O O . TYR A 1 96 ? -15.922 12.195 6.375 1 95.56 96 TYR A O 1
ATOM 817 N N . VAL A 1 97 ? -14.688 10.82 5.102 1 96.25 97 VAL A N 1
ATOM 818 C CA . VAL A 1 97 ? -13.453 11.555 5.359 1 96.25 97 VAL A CA 1
ATOM 819 C C . VAL A 1 97 ? -13.586 12.984 4.828 1 96.25 97 VAL A C 1
ATOM 821 O O . VAL A 1 97 ? -13.164 13.938 5.484 1 96.25 97 VAL A O 1
ATOM 824 N N . GLU A 1 98 ? -14.195 13.109 3.666 1 96.88 98 GLU A N 1
ATOM 825 C CA . GLU A 1 98 ? -14.406 14.43 3.076 1 96.88 98 GLU A CA 1
ATOM 826 C C . GLU A 1 98 ? -15.258 15.305 3.986 1 96.88 98 GLU A C 1
ATOM 828 O O . GLU A 1 98 ? -15.102 16.531 4.004 1 96.88 98 GLU A O 1
ATOM 833 N N . SER A 1 99 ? -16.109 14.734 4.746 1 96.69 99 SER A N 1
ATOM 834 C CA . SER A 1 99 ? -17.047 15.484 5.57 1 96.69 99 SER A CA 1
ATOM 835 C C . SER A 1 99 ? -16.422 15.883 6.902 1 96.69 99 SER A C 1
ATOM 837 O O . SER A 1 99 ? -16.953 16.734 7.617 1 96.69 99 SER A O 1
ATOM 839 N N . LEU A 1 100 ? -15.336 15.305 7.258 1 94.94 100 LEU A N 1
ATOM 840 C CA . LEU A 1 100 ? -14.727 15.547 8.562 1 94.94 100 LEU A CA 1
ATOM 841 C C . LEU A 1 100 ? -13.859 16.797 8.531 1 94.94 100 LEU A C 1
ATOM 843 O O . LEU A 1 100 ? -13.211 17.078 7.523 1 94.94 100 LEU A O 1
ATOM 847 N N . SER A 1 101 ? -13.836 17.531 9.641 1 94.75 101 SER A N 1
ATOM 848 C CA . SER A 1 101 ? -12.859 18.594 9.836 1 94.75 101 SER A CA 1
ATOM 849 C C . SER A 1 101 ? -11.5 18.031 10.234 1 94.75 101 SER A C 1
ATOM 851 O O . SER A 1 101 ? -11.383 16.859 10.578 1 94.75 101 SER A O 1
ATOM 853 N N . GLU A 1 102 ? -10.5 18.828 10.156 1 92.19 102 GLU A N 1
ATOM 854 C CA . GLU A 1 102 ? -9.18 18.422 10.617 1 92.19 102 GLU A CA 1
ATOM 855 C C . GLU A 1 102 ? -9.219 18.016 12.094 1 92.19 102 GLU A C 1
ATOM 857 O O . GLU A 1 102 ? -8.547 17.062 12.5 1 92.19 102 GLU A O 1
ATOM 862 N N . GLU A 1 103 ? -9.977 18.781 12.859 1 93.12 103 GLU A N 1
ATOM 863 C CA . GLU A 1 103 ? -10.117 18.484 14.281 1 93.12 103 GLU A CA 1
ATOM 864 C C . GLU A 1 103 ? -10.734 17.109 14.492 1 93.12 103 GLU A C 1
ATOM 866 O O . GLU A 1 103 ? -10.297 16.359 15.367 1 93.12 103 GLU A O 1
ATOM 871 N N . ASP A 1 104 ? -11.703 16.766 13.711 1 92.94 104 ASP A N 1
ATOM 872 C CA . ASP A 1 104 ? -12.344 15.469 13.812 1 92.94 104 ASP A CA 1
ATOM 873 C C . ASP A 1 104 ? -11.375 14.344 13.445 1 92.94 104 ASP A C 1
ATOM 875 O O . ASP A 1 104 ? -11.391 13.281 14.062 1 92.94 104 ASP A O 1
ATOM 879 N N . LEU A 1 105 ? -10.555 14.625 12.469 1 92.62 105 LEU A N 1
ATOM 880 C CA . LEU A 1 105 ? -9.609 13.625 11.977 1 92.62 105 LEU A CA 1
ATOM 881 C C . LEU A 1 105 ? -8.523 13.344 13.008 1 92.62 105 LEU A C 1
ATOM 883 O O . LEU A 1 105 ? -7.98 12.242 13.055 1 92.62 105 LEU A O 1
ATOM 887 N N . THR A 1 106 ? -8.258 14.312 13.859 1 92.5 106 THR A N 1
ATOM 888 C CA . THR A 1 106 ? -7.168 14.172 14.812 1 92.5 106 THR A CA 1
ATOM 889 C C . THR A 1 106 ? -7.652 13.5 16.094 1 92.5 106 THR A C 1
ATOM 891 O O . THR A 1 106 ? -6.848 13.102 16.938 1 92.5 106 THR A O 1
ATOM 894 N N . LYS A 1 107 ? -8.961 13.297 16.203 1 92.81 107 LYS A N 1
ATOM 895 C CA . LYS A 1 107 ? -9.516 12.641 17.391 1 92.81 107 LYS A CA 1
ATOM 896 C C . LYS A 1 107 ? -9.078 11.18 17.469 1 92.81 107 LYS A C 1
ATOM 898 O O . LYS A 1 107 ? -9.047 10.484 16.438 1 92.81 107 LYS A O 1
ATOM 903 N N . ASN A 1 108 ? -8.773 10.773 18.672 1 94.25 108 ASN A N 1
ATOM 904 C CA . ASN A 1 108 ? -8.43 9.375 18.891 1 94.25 108 ASN A CA 1
ATOM 905 C C . ASN A 1 108 ? -9.68 8.508 19.047 1 94.25 108 ASN A C 1
ATOM 907 O O . ASN A 1 108 ? -10.68 8.945 19.609 1 94.25 108 ASN A O 1
ATOM 911 N N . ILE A 1 109 ? -9.594 7.355 18.516 1 93.44 109 ILE A N 1
ATOM 912 C CA . ILE A 1 109 ? -10.609 6.32 18.703 1 93.44 109 ILE A CA 1
ATOM 913 C C . ILE A 1 109 ? -9.992 5.117 19.406 1 93.44 109 ILE A C 1
ATOM 915 O O . ILE A 1 109 ? -9.07 4.484 18.891 1 93.44 109 ILE A O 1
ATOM 919 N N . LYS A 1 110 ? -10.531 4.863 20.547 1 92.5 110 LYS A N 1
ATOM 920 C CA . LYS A 1 110 ? -10.055 3.711 21.312 1 92.5 110 LYS A CA 1
ATOM 921 C C . LYS A 1 110 ? -10.727 2.424 20.844 1 92.5 110 LYS A C 1
ATOM 923 O O . LYS A 1 110 ? -11.945 2.373 20.688 1 92.5 110 LYS A O 1
ATOM 928 N N . ILE A 1 111 ? -9.922 1.487 20.531 1 87.88 111 ILE A N 1
ATOM 929 C CA . ILE A 1 111 ? -10.414 0.177 20.109 1 87.88 111 ILE A CA 1
ATOM 930 C C . ILE A 1 111 ? -9.867 -0.897 21.047 1 87.88 111 ILE A C 1
ATOM 932 O O . ILE A 1 111 ? -8.656 -0.965 21.297 1 87.88 111 ILE A O 1
ATOM 936 N N . GLU A 1 112 ? -10.734 -1.681 21.609 1 86.62 112 GLU A N 1
ATOM 937 C CA . GLU A 1 112 ? -10.398 -2.801 22.484 1 86.62 112 GLU A CA 1
ATOM 938 C C . GLU A 1 112 ? -10.992 -4.105 21.953 1 86.62 112 GLU A C 1
ATOM 940 O O . GLU A 1 112 ? -12.211 -4.238 21.844 1 86.62 112 GLU A O 1
ATOM 945 N N . SER A 1 113 ? -10.125 -4.902 21.469 1 77.94 113 SER A N 1
ATOM 946 C CA . SER A 1 113 ? -10.562 -6.234 21.062 1 77.94 113 SER A CA 1
ATOM 947 C C . SER A 1 113 ? -9.914 -7.316 21.906 1 77.94 113 SER A C 1
ATOM 949 O O . SER A 1 113 ? -9.078 -7.023 22.766 1 77.94 113 SER A O 1
ATOM 951 N N . GLN A 1 114 ? -10.375 -8.555 21.812 1 81.25 114 GLN A N 1
ATOM 952 C CA . GLN A 1 114 ? -9.805 -9.68 22.562 1 81.25 114 GLN A CA 1
ATOM 953 C C . GLN A 1 114 ? -8.336 -9.875 22.203 1 81.25 114 GLN A C 1
ATOM 955 O O . GLN A 1 114 ? -7.582 -10.477 22.984 1 81.25 114 GLN A O 1
ATOM 960 N N . TRP A 1 115 ? -7.91 -9.195 21.094 1 78.56 115 TRP A N 1
ATOM 961 C CA . TRP A 1 115 ? -6.574 -9.492 20.594 1 78.56 115 TRP A CA 1
ATOM 962 C C . TRP A 1 115 ? -5.633 -8.312 20.797 1 78.56 115 TRP A C 1
ATOM 964 O O . TRP A 1 115 ? -4.422 -8.484 20.938 1 78.56 115 TRP A O 1
ATOM 974 N N . PHE A 1 116 ? -6.164 -7.094 20.719 1 82.88 116 PHE A N 1
ATOM 975 C CA . PHE A 1 116 ? -5.293 -5.93 20.828 1 82.88 116 PHE A CA 1
ATOM 976 C C . PHE A 1 116 ? -6.066 -4.723 21.344 1 82.88 116 PHE A C 1
ATOM 978 O O . PHE A 1 116 ? -7.297 -4.746 21.406 1 82.88 116 PHE A O 1
ATOM 985 N N . GLN A 1 117 ? -5.324 -3.797 21.859 1 88.62 117 GLN A N 1
ATOM 986 C CA . GLN A 1 117 ? -5.836 -2.475 22.203 1 88.62 117 GLN A CA 1
ATOM 987 C C . GLN A 1 117 ? -5.047 -1.377 21.5 1 88.62 117 GLN A C 1
ATOM 989 O O . GLN A 1 117 ? -3.82 -1.463 21.391 1 88.62 117 GLN A O 1
ATOM 994 N N . CYS A 1 118 ? -5.836 -0.424 20.906 1 89 118 CYS A N 1
ATOM 995 C CA . CYS A 1 118 ? -5.133 0.722 20.344 1 89 118 CYS A CA 1
ATOM 996 C C . CYS A 1 118 ? -5.977 1.987 20.453 1 89 118 CYS A C 1
ATOM 998 O O . CYS A 1 118 ? -7.191 1.915 20.625 1 89 118 CYS A O 1
ATOM 1000 N N . ASP A 1 119 ? -5.277 3.086 20.562 1 93.38 119 ASP A N 1
ATOM 1001 C CA . ASP A 1 119 ? -5.844 4.422 20.703 1 93.38 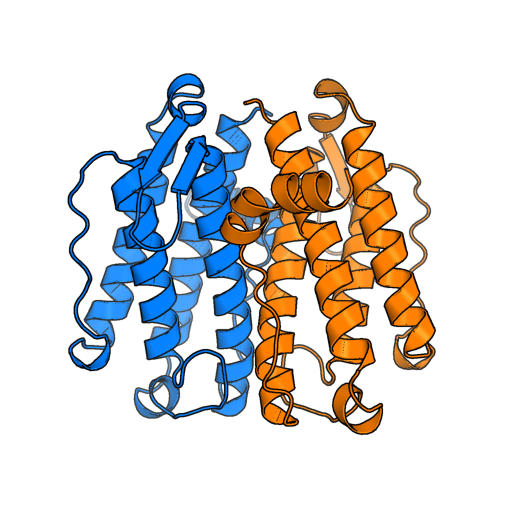119 ASP A CA 1
ATOM 1002 C C . ASP A 1 119 ? -5.129 5.426 19.797 1 93.38 119 ASP A C 1
ATOM 1004 O O . ASP A 1 119 ? -4.266 6.172 20.266 1 93.38 119 ASP A O 1
ATOM 1008 N N . PHE A 1 120 ? -5.531 5.391 18.562 1 94.19 120 PHE A N 1
ATOM 1009 C CA . PHE A 1 120 ? -4.871 6.219 17.562 1 94.19 120 PHE A CA 1
ATOM 1010 C C . PHE A 1 120 ? -5.859 7.195 16.922 1 94.19 120 PHE A C 1
ATOM 1012 O O . PHE A 1 120 ? -7.07 7.062 17.109 1 94.19 120 PHE A O 1
ATOM 1019 N N . SER A 1 121 ? -5.336 8.164 16.297 1 94.88 121 SER A N 1
ATOM 1020 C CA . SER A 1 121 ? -6.176 9.125 15.594 1 94.88 121 SER A CA 1
ATOM 1021 C C . SER A 1 121 ? -6.898 8.469 14.422 1 94.88 121 SER A C 1
ATOM 1023 O O . SER A 1 121 ? -6.461 7.434 13.922 1 94.88 121 SER A O 1
ATOM 1025 N N . LYS A 1 122 ? -7.977 9.055 13.953 1 94.62 122 LYS A N 1
ATOM 1026 C CA . LYS A 1 122 ? -8.703 8.555 12.789 1 94.62 122 LYS A CA 1
ATOM 1027 C C . LYS A 1 122 ? -7.789 8.484 11.562 1 94.62 122 LYS A C 1
ATOM 1029 O O . LYS A 1 122 ? -7.914 7.574 10.742 1 94.62 122 LYS A O 1
ATOM 1034 N N . TYR A 1 123 ? -6.836 9.359 11.469 1 94.12 123 TYR A N 1
ATOM 1035 C CA . TYR A 1 123 ? -5.934 9.383 10.32 1 94.12 123 TYR A CA 1
ATOM 1036 C C . TYR A 1 123 ? -5.105 8.102 10.258 1 94.12 123 TYR A C 1
ATOM 1038 O O . TYR A 1 123 ? -4.863 7.57 9.172 1 94.12 123 TYR A O 1
ATOM 1046 N N . GLU A 1 124 ? -4.68 7.707 11.438 1 95.75 124 GLU A N 1
ATOM 1047 C CA . GLU A 1 124 ? -3.848 6.508 11.492 1 95.75 124 GLU A CA 1
ATOM 1048 C C . GLU A 1 124 ? -4.617 5.277 11.023 1 95.75 124 GLU A C 1
ATOM 1050 O O . GLU A 1 124 ? -4.066 4.434 10.312 1 95.75 124 GLU A O 1
ATOM 1055 N N . TYR A 1 125 ? -5.836 5.227 11.438 1 96.19 125 TYR A N 1
ATOM 1056 C CA . TYR A 1 125 ? -6.652 4.098 11.008 1 96.19 125 TYR A CA 1
ATOM 1057 C C . TYR A 1 125 ? -6.93 4.16 9.508 1 96.19 125 TYR A C 1
ATOM 1059 O O . TYR A 1 125 ? -6.922 3.131 8.828 1 96.19 125 TYR A O 1
ATOM 1067 N N . ILE A 1 126 ? -7.203 5.324 9 1 96.69 126 ILE A N 1
ATOM 1068 C CA . ILE A 1 126 ? -7.445 5.492 7.57 1 96.69 126 ILE A CA 1
ATOM 1069 C C . ILE A 1 126 ? -6.195 5.105 6.785 1 96.69 126 ILE A C 1
ATOM 1071 O O . ILE A 1 126 ? -6.277 4.379 5.793 1 96.69 126 ILE A O 1
ATOM 1075 N N . GLN A 1 127 ? -5.039 5.559 7.266 1 96.81 127 GLN A N 1
ATOM 1076 C CA . GLN A 1 127 ? -3.768 5.188 6.648 1 96.81 127 GLN A CA 1
ATOM 1077 C C . GLN A 1 127 ? -3.598 3.672 6.609 1 96.81 127 GLN A C 1
ATOM 1079 O O . GLN A 1 127 ? -3.176 3.117 5.59 1 96.81 127 GLN A O 1
ATOM 1084 N N . HIS A 1 128 ? -3.951 3.014 7.676 1 97.69 128 HIS A N 1
ATOM 1085 C CA . HIS A 1 128 ? -3.879 1.559 7.738 1 97.69 128 HIS A CA 1
ATOM 1086 C C . HIS A 1 128 ? -4.781 0.917 6.688 1 97.69 128 HIS A C 1
ATOM 1088 O O . HIS A 1 128 ? -4.371 -0.024 6.004 1 97.69 128 HIS A O 1
ATOM 1094 N N . ILE A 1 129 ? -5.984 1.412 6.582 1 97.75 129 ILE A N 1
ATOM 1095 C CA . ILE A 1 129 ? -6.949 0.877 5.625 1 97.75 129 ILE A CA 1
ATOM 1096 C C . ILE A 1 129 ? -6.363 0.937 4.215 1 97.75 129 ILE A C 1
ATOM 1098 O O . ILE A 1 129 ? -6.418 -0.046 3.473 1 97.75 129 ILE A O 1
ATOM 1102 N N . ILE A 1 130 ? -5.77 2.051 3.875 1 98.19 130 ILE A N 1
ATOM 1103 C CA . ILE A 1 130 ? -5.262 2.273 2.525 1 98.19 130 ILE A CA 1
ATOM 1104 C C . ILE A 1 130 ? -4.039 1.393 2.281 1 98.19 130 ILE A C 1
ATOM 1106 O O . ILE A 1 130 ? -3.936 0.737 1.24 1 98.19 130 ILE A O 1
ATOM 1110 N N . ILE A 1 131 ? -3.154 1.298 3.256 1 98.38 131 ILE A N 1
ATOM 1111 C CA . ILE A 1 131 ? -1.94 0.496 3.135 1 98.38 131 ILE A CA 1
ATOM 1112 C C . ILE A 1 131 ? -2.309 -0.981 3.025 1 98.38 131 ILE A C 1
ATOM 1114 O O . ILE A 1 131 ? -1.781 -1.697 2.17 1 98.38 131 ILE A O 1
ATOM 1118 N N . HIS A 1 132 ? -3.244 -1.4 3.814 1 98.69 132 HIS A N 1
ATOM 1119 C CA . HIS A 1 132 ? -3.697 -2.787 3.803 1 98.69 132 HIS A CA 1
ATOM 1120 C C . HIS A 1 132 ? -4.301 -3.158 2.453 1 98.69 132 HIS A C 1
ATOM 1122 O O . HIS A 1 132 ? -3.967 -4.199 1.885 1 98.69 132 HIS A O 1
ATOM 1128 N N . GLY A 1 133 ? -5.211 -2.301 1.998 1 98.56 133 GLY A N 1
ATOM 1129 C CA . GLY A 1 133 ? -5.801 -2.539 0.69 1 98.56 133 GLY A CA 1
ATOM 1130 C C . GLY A 1 133 ? -4.773 -2.584 -0.427 1 98.56 133 GLY A C 1
ATOM 1131 O O . GLY A 1 133 ? -4.852 -3.436 -1.314 1 98.56 133 GLY A O 1
ATOM 1132 N N . THR A 1 134 ? -3.805 -1.67 -0.425 1 98.69 134 THR A N 1
ATOM 1133 C CA . THR A 1 134 ? -2.736 -1.609 -1.416 1 98.69 134 THR A CA 1
ATOM 1134 C C . THR A 1 134 ? -1.942 -2.912 -1.435 1 98.69 134 THR A C 1
ATOM 1136 O O . THR A 1 134 ? -1.667 -3.461 -2.504 1 98.69 134 THR A O 1
ATOM 1139 N N . PHE A 1 135 ? -1.631 -3.404 -0.235 1 98.81 135 PHE A N 1
ATOM 1140 C CA . PHE A 1 135 ? -0.887 -4.645 -0.055 1 98.81 135 PHE A CA 1
ATOM 1141 C C . PHE A 1 135 ? -1.6 -5.809 -0.735 1 98.81 135 PHE A C 1
ATOM 1143 O O . PHE A 1 135 ? -0.999 -6.531 -1.533 1 98.81 135 PHE A O 1
ATOM 1150 N N . HIS A 1 136 ? -2.807 -5.98 -0.487 1 98.81 136 HIS A N 1
ATOM 1151 C CA . HIS A 1 136 ? -3.561 -7.109 -1.024 1 98.81 136 HIS A CA 1
ATOM 1152 C C . HIS A 1 136 ? -3.889 -6.898 -2.498 1 98.81 136 HIS A C 1
ATOM 1154 O O . HIS A 1 136 ? -3.967 -7.863 -3.266 1 98.81 136 HIS A O 1
ATOM 1160 N N . ARG A 1 137 ? -4.039 -5.668 -2.963 1 98.75 137 ARG A N 1
ATOM 1161 C CA . ARG A 1 137 ? -4.203 -5.414 -4.391 1 98.75 137 ARG A CA 1
ATOM 1162 C C . ARG A 1 137 ? -2.959 -5.824 -5.168 1 98.75 137 ARG A C 1
ATOM 1164 O O . ARG A 1 137 ? -3.055 -6.297 -6.301 1 98.75 137 ARG A O 1
ATOM 1171 N N . GLY A 1 138 ? -1.76 -5.574 -4.57 1 98.75 138 GLY A N 1
ATOM 1172 C CA . GLY A 1 138 ? -0.546 -6.105 -5.172 1 98.75 138 GLY A CA 1
ATOM 1173 C C . GLY A 1 138 ? -0.574 -7.609 -5.344 1 98.75 138 GLY A C 1
ATOM 1174 O O . GLY A 1 138 ? -0.139 -8.133 -6.375 1 98.75 138 GLY A O 1
ATOM 1175 N N . GLN A 1 139 ? -1.109 -8.289 -4.348 1 98.75 139 GLN A N 1
ATOM 1176 C CA . GLN A 1 139 ? -1.237 -9.742 -4.43 1 98.75 139 GLN A CA 1
ATOM 1177 C C . GLN A 1 139 ? -2.178 -10.148 -5.559 1 98.75 139 GLN A C 1
ATOM 1179 O O . GLN A 1 139 ? -1.903 -11.102 -6.289 1 98.75 139 GLN A O 1
ATOM 1184 N N . ILE A 1 140 ? -3.264 -9.406 -5.68 1 98.81 140 ILE A N 1
ATOM 1185 C CA . ILE A 1 140 ? -4.27 -9.719 -6.691 1 98.81 140 ILE A CA 1
ATOM 1186 C C . ILE A 1 140 ? -3.641 -9.664 -8.078 1 98.81 140 ILE A C 1
ATOM 1188 O O . ILE A 1 140 ? -3.957 -10.484 -8.945 1 98.81 140 ILE A O 1
ATOM 1192 N N . VAL A 1 141 ? -2.775 -8.711 -8.359 1 98.69 141 VAL A N 1
ATOM 1193 C CA . VAL A 1 141 ? -2.129 -8.57 -9.664 1 98.69 141 VAL A CA 1
ATOM 1194 C C . VAL A 1 141 ? -1.294 -9.812 -9.961 1 98.69 141 VAL A C 1
ATOM 1196 O O . VAL A 1 141 ? -1.384 -10.383 -11.055 1 98.69 141 VAL A O 1
ATOM 1199 N N . THR A 1 142 ? -0.54 -10.297 -8.992 1 98.62 142 THR A N 1
ATOM 1200 C CA . THR A 1 142 ? 0.266 -11.492 -9.18 1 98.62 142 THR A CA 1
ATOM 1201 C C . THR A 1 142 ? -0.623 -12.727 -9.297 1 98.62 142 THR A C 1
ATOM 1203 O O . THR A 1 142 ? -0.387 -13.594 -10.141 1 98.62 142 THR A O 1
ATOM 1206 N N . MET A 1 143 ? -1.633 -12.812 -8.453 1 98.62 143 MET A N 1
ATOM 1207 C CA . MET A 1 143 ? -2.604 -13.898 -8.562 1 98.62 143 MET A CA 1
ATOM 1208 C C . MET A 1 143 ? -3.227 -13.938 -9.953 1 98.62 143 MET A C 1
ATOM 1210 O O . MET A 1 143 ? -3.387 -15.008 -10.547 1 98.62 143 MET A O 1
ATOM 1214 N N . GLY A 1 144 ? -3.609 -12.758 -10.422 1 98.44 144 GLY A N 1
ATOM 1215 C CA . GLY A 1 144 ? -4.176 -12.648 -11.758 1 98.44 144 GLY A CA 1
ATOM 1216 C C . GLY A 1 144 ? -3.281 -13.234 -12.836 1 98.44 144 GLY A C 1
ATOM 1217 O O . GLY A 1 144 ? -3.746 -13.992 -13.688 1 98.44 144 GLY A O 1
ATOM 1218 N N . ARG A 1 145 ? -2.068 -12.945 -12.773 1 97.5 145 ARG A N 1
ATOM 1219 C CA . ARG A 1 145 ? -1.132 -13.469 -13.758 1 97.5 145 ARG A CA 1
ATOM 1220 C C . ARG A 1 145 ? -1.077 -14.992 -13.711 1 97.5 145 ARG A C 1
ATOM 1222 O O . ARG A 1 145 ? -0.959 -15.648 -14.742 1 97.5 145 ARG A O 1
ATOM 1229 N N . ASN A 1 146 ? -1.195 -15.562 -12.523 1 97.06 146 ASN A N 1
ATOM 1230 C CA . ASN A 1 146 ? -1.179 -17.016 -12.344 1 97.06 146 ASN A CA 1
ATOM 1231 C C . ASN A 1 146 ? -2.391 -17.672 -12.992 1 97.06 146 ASN A C 1
ATOM 1233 O O . ASN A 1 146 ? -2.371 -18.875 -13.281 1 97.06 146 ASN A O 1
ATOM 1237 N N . VAL A 1 147 ? -3.426 -16.906 -13.219 1 97.75 147 VAL A N 1
ATOM 1238 C CA . VAL A 1 147 ? -4.633 -17.484 -13.797 1 97.75 147 VAL A CA 1
ATOM 1239 C C . VAL A 1 147 ? -4.867 -16.922 -15.195 1 97.75 147 VAL A C 1
ATOM 1241 O O . VAL A 1 147 ? -5.992 -16.938 -15.703 1 97.75 147 VAL A O 1
ATOM 1244 N N . GLY A 1 148 ? -3.861 -16.234 -15.711 1 97.44 148 GLY A N 1
ATOM 1245 C CA . GLY A 1 148 ? -3.887 -15.836 -17.109 1 97.44 148 GLY A CA 1
ATOM 1246 C C . GLY A 1 148 ? -4.34 -14.398 -17.297 1 97.44 148 GLY A C 1
ATOM 1247 O O . GLY A 1 148 ? -4.559 -13.961 -18.438 1 97.44 148 GLY A O 1
ATOM 1248 N N . ILE A 1 149 ? -4.57 -13.656 -16.266 1 98 149 ILE A N 1
ATOM 1249 C CA . ILE A 1 149 ? -4.938 -12.242 -16.328 1 98 149 ILE A CA 1
ATOM 1250 C C . ILE A 1 149 ? -3.676 -11.383 -16.312 1 98 149 ILE A C 1
ATOM 1252 O O . ILE A 1 149 ? -2.99 -11.289 -15.297 1 98 149 ILE A O 1
ATOM 1256 N N . THR A 1 150 ? -3.396 -10.727 -17.453 1 96.38 150 THR A N 1
ATOM 1257 C CA . THR A 1 150 ? -2.1 -10.062 -17.547 1 96.38 150 THR A CA 1
ATOM 1258 C C . THR A 1 150 ? -2.275 -8.57 -17.812 1 96.38 150 THR A C 1
ATOM 1260 O O . THR A 1 150 ? -1.296 -7.859 -18.047 1 96.38 150 THR A O 1
ATOM 1263 N N . ASP A 1 151 ? -3.504 -8.07 -17.766 1 97.94 151 ASP A N 1
ATOM 1264 C CA . ASP A 1 151 ? -3.783 -6.707 -18.188 1 97.94 151 ASP A CA 1
ATOM 1265 C C . ASP A 1 151 ? -4.211 -5.836 -17.016 1 97.94 151 ASP A C 1
ATOM 1267 O O . ASP A 1 151 ? -5.16 -5.059 -17.109 1 97.94 151 ASP A O 1
ATOM 1271 N N . ALA A 1 152 ? -3.561 -6.051 -15.891 1 97.12 152 ALA A N 1
ATOM 1272 C CA . ALA A 1 152 ? -3.877 -5.211 -14.734 1 97.12 152 ALA A CA 1
ATOM 1273 C C . ALA A 1 152 ? -3.703 -3.732 -15.07 1 97.12 152 ALA A C 1
ATOM 1275 O O . ALA A 1 152 ? -2.764 -3.354 -15.773 1 97.12 152 ALA A O 1
ATOM 1276 N N . PRO A 1 153 ? -4.559 -2.848 -14.586 1 96.88 153 PRO A N 1
ATOM 1277 C CA . PRO A 1 153 ? -4.465 -1.416 -14.883 1 96.88 153 PRO A CA 1
ATOM 1278 C C . PRO A 1 153 ? -3.365 -0.719 -14.086 1 96.88 153 PRO A C 1
ATOM 1280 O O . PRO A 1 153 ? -2.939 -1.226 -13.047 1 96.88 153 PRO A O 1
ATOM 1283 N N . MET A 1 154 ? -2.898 0.422 -14.57 1 95.38 154 MET A N 1
ATOM 1284 C CA . MET A 1 154 ? -1.999 1.306 -13.836 1 95.38 154 MET A CA 1
ATOM 1285 C C . MET A 1 154 ? -2.732 1.994 -12.688 1 95.38 154 MET A C 1
ATOM 1287 O O . MET A 1 154 ? -3.74 2.668 -12.906 1 95.38 154 MET A O 1
ATOM 1291 N N . THR A 1 155 ? -2.24 1.754 -11.43 1 96.44 155 THR A N 1
ATOM 1292 C CA . THR A 1 155 ? -2.957 2.326 -10.297 1 96.44 155 THR A CA 1
ATOM 1293 C C . THR A 1 155 ? -1.99 3.023 -9.344 1 96.44 155 THR A C 1
ATOM 1295 O O . THR A 1 155 ? -2.291 3.188 -8.156 1 96.44 155 THR A O 1
ATOM 1298 N N . ASP A 1 156 ? -0.875 3.469 -9.859 1 96.75 156 ASP A N 1
ATOM 1299 C CA . ASP A 1 156 ? 0.099 4.18 -9.031 1 96.75 156 ASP A CA 1
ATOM 1300 C C . ASP A 1 156 ? -0.492 5.477 -8.484 1 96.75 156 ASP A C 1
ATOM 1302 O O . ASP A 1 156 ? -1.203 6.191 -9.188 1 96.75 156 ASP A O 1
ATOM 1306 N N . TYR A 1 157 ? -0.174 5.785 -7.242 1 97.69 157 TYR A N 1
ATOM 1307 C CA . TYR A 1 157 ? -0.705 6.973 -6.582 1 97.69 157 TYR A CA 1
ATOM 1308 C C . TYR A 1 157 ? -0.326 8.234 -7.344 1 97.69 157 TYR A C 1
ATOM 1310 O O . TYR A 1 157 ? -1.158 9.125 -7.535 1 97.69 157 TYR A O 1
ATOM 1318 N N . ASN A 1 158 ? 0.921 8.328 -7.727 1 94.81 158 ASN A N 1
ATOM 1319 C CA . ASN A 1 158 ? 1.353 9.523 -8.445 1 94.81 158 ASN A CA 1
ATOM 1320 C C . ASN A 1 158 ? 0.653 9.648 -9.797 1 94.81 158 ASN A C 1
ATOM 1322 O O . ASN A 1 158 ? 0.373 10.758 -10.258 1 94.81 158 ASN A O 1
ATOM 1326 N N . PHE A 1 159 ? 0.457 8.539 -10.43 1 94.25 159 PHE A N 1
ATOM 1327 C CA . PHE A 1 159 ? -0.304 8.547 -11.672 1 94.25 159 PHE A CA 1
ATOM 1328 C C . PHE A 1 159 ? -1.69 9.141 -11.453 1 94.25 159 PHE A C 1
ATOM 1330 O O . PHE A 1 159 ? -2.109 10.039 -12.188 1 94.25 159 PHE A O 1
ATOM 1337 N N . TRP A 1 160 ? -2.387 8.648 -10.523 1 96.44 160 TRP A N 1
ATOM 1338 C CA . TRP A 1 160 ? -3.697 9.18 -10.172 1 96.44 160 TRP A CA 1
ATOM 1339 C C . TRP A 1 160 ? -3.621 10.68 -9.891 1 96.44 160 TRP A C 1
ATOM 1341 O O . TRP A 1 160 ? -4.434 11.453 -10.398 1 96.44 160 TRP A O 1
ATOM 1351 N N . ASN A 1 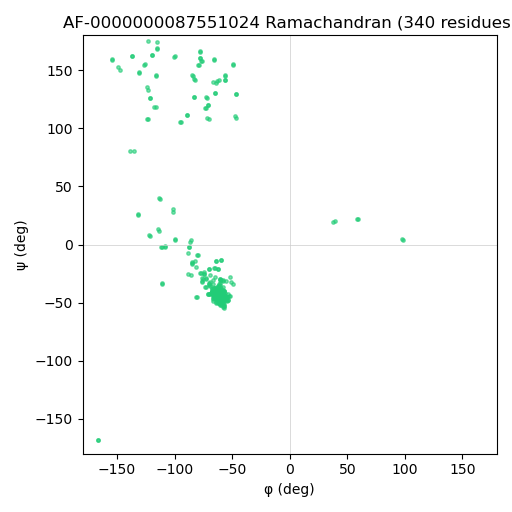161 ? -2.602 11.062 -9.062 1 94.06 161 ASN A N 1
ATOM 1352 C CA . ASN A 1 161 ? -2.475 12.453 -8.648 1 94.06 161 ASN A CA 1
ATOM 1353 C C . ASN A 1 161 ? -2.262 13.375 -9.844 1 94.06 161 ASN A C 1
ATOM 1355 O O . ASN A 1 161 ? -2.754 14.508 -9.859 1 94.06 161 ASN A O 1
ATOM 1359 N N . ILE A 1 162 ? -1.587 12.938 -10.852 1 92.06 162 ILE A N 1
ATOM 1360 C CA . ILE A 1 162 ? -1.312 13.711 -12.055 1 92.06 162 ILE A CA 1
ATOM 1361 C C . ILE A 1 162 ? -2.584 13.836 -12.891 1 92.06 162 ILE A C 1
ATOM 1363 O O . ILE A 1 162 ? -2.867 14.898 -13.445 1 92.06 162 ILE A O 1
ATOM 1367 N N . TYR A 1 163 ? -3.428 12.789 -12.938 1 90.25 163 TYR A N 1
ATOM 1368 C CA . TYR A 1 163 ? -4.484 12.742 -13.945 1 90.25 163 TYR A CA 1
ATOM 1369 C C . TYR A 1 163 ? -5.855 12.891 -13.297 1 90.25 163 TYR A C 1
ATOM 1371 O O . TYR A 1 163 ? -6.879 12.859 -13.984 1 90.25 163 TYR A O 1
ATOM 1379 N N . LYS A 1 164 ? -5.91 12.984 -12.031 1 87.88 164 LYS A N 1
ATOM 1380 C CA . LYS A 1 164 ? -7.195 13.016 -11.344 1 87.88 164 LYS A CA 1
ATOM 1381 C C . LYS A 1 164 ? -8.039 14.203 -11.789 1 87.88 164 LYS A C 1
ATOM 1383 O O . LYS A 1 164 ? -9.273 14.125 -11.805 1 87.88 164 LYS A O 1
ATOM 1388 N N . ASP A 1 165 ? -7.324 15.281 -12.062 1 77.44 165 ASP A N 1
ATOM 1389 C CA . ASP A 1 165 ? -8.07 16.469 -12.469 1 77.44 165 ASP A CA 1
ATOM 1390 C C . ASP A 1 165 ? -8.297 16.484 -13.977 1 77.44 165 ASP A C 1
ATOM 1392 O O . ASP A 1 165 ? -9.031 17.328 -14.492 1 77.44 165 ASP A O 1
ATOM 1396 N N . ALA A 1 166 ? -7.434 15.828 -14.695 1 65.5 166 ALA A N 1
ATOM 1397 C CA . ALA A 1 166 ? -7.633 15.773 -16.141 1 65.5 166 ALA A CA 1
ATOM 1398 C C . ALA A 1 166 ? -8.945 15.078 -16.484 1 65.5 166 ALA A C 1
ATOM 1400 O O . ALA A 1 166 ? -9.602 15.422 -17.469 1 65.5 166 ALA A O 1
ATOM 1401 N N . GLU A 1 167 ? -9.289 13.93 -15.844 1 49.84 167 GLU A N 1
ATOM 1402 C CA . GLU A 1 167 ? -10.555 13.266 -16.125 1 49.84 167 GLU A CA 1
ATOM 1403 C C . GLU A 1 167 ? -11.727 14.234 -16 1 49.84 167 GLU A C 1
ATOM 1405 O O . GLU A 1 167 ? -12.773 14.039 -16.625 1 49.84 167 GLU A O 1
ATOM 1410 N N . ILE A 1 168 ? -11.68 15.312 -15.172 1 44.06 168 ILE A N 1
ATOM 1411 C CA . ILE A 1 168 ? -12.727 16.328 -15.109 1 44.06 168 ILE A CA 1
ATOM 1412 C C . ILE A 1 168 ? -12.75 17.125 -16.406 1 44.06 168 ILE A C 1
ATOM 1414 O O . ILE A 1 168 ? -13.82 17.484 -16.906 1 44.06 168 ILE A O 1
ATOM 1418 N N . THR A 1 169 ? -11.625 17.469 -16.922 1 37.22 169 THR A N 1
ATOM 1419 C CA . THR A 1 169 ? -11.664 18.297 -18.125 1 37.22 169 THR A CA 1
ATOM 1420 C C . THR A 1 169 ? -12.203 17.484 -19.312 1 37.22 169 THR A C 1
ATOM 1422 O O . THR A 1 169 ? -12.594 18.062 -20.328 1 37.22 169 THR A O 1
ATOM 1425 N N . GLN A 1 170 ? -11.93 16.25 -19.312 1 33.12 170 GLN A N 1
ATOM 1426 C CA . GLN A 1 170 ? -12.555 15.602 -20.469 1 33.12 170 GLN A CA 1
ATOM 1427 C C . GLN A 1 170 ? -14.078 15.617 -20.344 1 33.12 170 GLN A C 1
ATOM 1429 O O . GLN A 1 170 ? -14.781 15.344 -21.328 1 33.12 170 GLN A O 1
ATOM 1434 N N . LEU A 1 171 ? -14.508 15.586 -19.156 1 31.95 171 LEU A N 1
ATOM 1435 C CA . LEU A 1 171 ? -15.953 15.695 -19.062 1 31.95 171 LEU A CA 1
ATOM 1436 C C . LEU A 1 171 ? -16.406 17.141 -19.156 1 31.95 171 LEU A C 1
ATOM 1438 O O . LEU A 1 171 ? -17.609 17.438 -19.125 1 31.95 171 LEU A O 1
ATOM 1442 N N . SER A 1 172 ? -15.531 18.016 -18.922 1 25.61 172 SER A N 1
ATOM 1443 C CA . SER A 1 172 ? -16.031 19.359 -19.203 1 25.61 172 SER A CA 1
ATOM 1444 C C . SER A 1 172 ? -15.883 19.703 -20.672 1 25.61 172 SER A C 1
ATOM 1446 O O . SER A 1 172 ? -14.859 19.406 -21.297 1 25.61 172 SER A O 1
ATOM 1448 N N . MET B 1 1 ? -2.602 15.227 16.5 1 76.12 1 MET B N 1
ATOM 1449 C CA . MET B 1 1 ? -1.67 14.781 15.461 1 76.12 1 MET B CA 1
ATOM 1450 C C . MET B 1 1 ? -1.717 15.703 14.25 1 76.12 1 MET B C 1
ATOM 1452 O O . MET B 1 1 ? -2.787 16.188 13.875 1 76.12 1 MET B O 1
ATOM 1456 N N . ASN B 1 2 ? 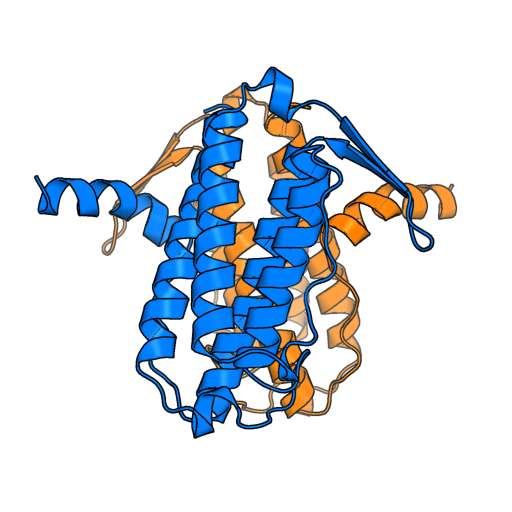-0.495 16 13.797 1 86.5 2 ASN B N 1
ATOM 1457 C CA . ASN B 1 2 ? -0.443 16.828 12.602 1 86.5 2 ASN B CA 1
ATOM 1458 C C . ASN B 1 2 ? 0.172 16.078 11.422 1 86.5 2 ASN B C 1
ATOM 1460 O O . ASN B 1 2 ? 0.514 14.898 11.539 1 86.5 2 ASN B O 1
ATOM 1464 N N . LEU B 1 3 ? 0.148 16.703 10.289 1 87.88 3 LEU B N 1
ATOM 1465 C CA . LEU B 1 3 ? 0.584 16.062 9.055 1 87.88 3 LEU B CA 1
ATOM 1466 C C . LEU B 1 3 ? 2.027 15.586 9.164 1 87.88 3 LEU B C 1
ATOM 1468 O O . LEU B 1 3 ? 2.367 14.5 8.68 1 87.88 3 LEU B O 1
ATOM 1472 N N . LYS B 1 4 ? 2.857 16.312 9.828 1 92.06 4 LYS B N 1
ATOM 1473 C CA . LYS B 1 4 ? 4.246 15.898 10.023 1 92.06 4 LYS B CA 1
ATOM 1474 C C . LYS B 1 4 ? 4.34 14.609 10.828 1 92.06 4 LYS B C 1
ATOM 1476 O O . LYS B 1 4 ? 5.145 13.734 10.516 1 92.06 4 LYS B O 1
ATOM 1481 N N . THR B 1 5 ? 3.541 14.484 11.797 1 93.81 5 THR B N 1
ATOM 1482 C CA . THR B 1 5 ? 3.541 13.281 12.609 1 93.81 5 THR B CA 1
ATOM 1483 C C . THR B 1 5 ? 3.121 12.07 11.781 1 93.81 5 THR B C 1
ATOM 1485 O O . THR B 1 5 ? 3.77 11.023 11.828 1 93.81 5 THR B O 1
ATOM 1488 N N . LEU B 1 6 ? 2.082 12.211 11.008 1 93.94 6 LEU B N 1
ATOM 1489 C CA . LEU B 1 6 ? 1.596 11.094 10.195 1 93.94 6 LEU B CA 1
ATOM 1490 C C . LEU B 1 6 ? 2.66 10.641 9.203 1 93.94 6 LEU B C 1
ATOM 1492 O O . LEU B 1 6 ? 2.918 9.445 9.07 1 93.94 6 LEU B O 1
ATOM 1496 N N . ILE B 1 7 ? 3.244 11.602 8.531 1 96.31 7 ILE B N 1
ATOM 1497 C CA . ILE B 1 7 ? 4.199 11.234 7.488 1 96.31 7 ILE B CA 1
ATOM 1498 C C . ILE B 1 7 ? 5.461 10.656 8.125 1 96.31 7 ILE B C 1
ATOM 1500 O O . ILE B 1 7 ? 6.094 9.766 7.555 1 96.31 7 ILE B O 1
ATOM 1504 N N . THR B 1 8 ? 5.809 11.172 9.305 1 97.12 8 THR B N 1
ATOM 1505 C CA . THR B 1 8 ? 6.93 10.602 10.039 1 97.12 8 THR B CA 1
ATOM 1506 C C . THR B 1 8 ? 6.648 9.148 10.414 1 97.12 8 THR B C 1
ATOM 1508 O O . THR B 1 8 ? 7.488 8.273 10.211 1 97.12 8 THR B O 1
ATOM 1511 N N . HIS B 1 9 ? 5.461 8.883 10.938 1 97 9 HIS B N 1
ATOM 1512 C CA . HIS B 1 9 ? 5.066 7.508 11.227 1 97 9 HIS B CA 1
ATOM 1513 C C . HIS B 1 9 ? 5.113 6.641 9.977 1 97 9 HIS B C 1
ATOM 1515 O O . HIS B 1 9 ? 5.551 5.488 10.023 1 97 9 HIS B O 1
ATOM 1521 N N . THR B 1 10 ? 4.68 7.223 8.914 1 97.62 10 THR B N 1
ATOM 1522 C CA . THR B 1 10 ? 4.59 6.496 7.656 1 97.62 10 THR B CA 1
ATOM 1523 C C . THR B 1 10 ? 5.973 6.047 7.188 1 97.62 10 THR B C 1
ATOM 1525 O O . THR B 1 10 ? 6.16 4.891 6.809 1 97.62 10 THR B O 1
ATOM 1528 N N . VAL B 1 11 ? 6.957 6.938 7.258 1 98.12 11 VAL B N 1
ATOM 1529 C CA . VAL B 1 11 ? 8.289 6.578 6.777 1 98.12 11 VAL B CA 1
ATOM 1530 C C . VAL B 1 11 ? 8.984 5.68 7.797 1 98.12 11 VAL B C 1
ATOM 1532 O O . VAL B 1 11 ? 9.797 4.828 7.434 1 98.12 11 VAL B O 1
ATOM 1535 N N . GLN B 1 12 ? 8.695 5.852 9.07 1 98.31 12 GLN B N 1
ATOM 1536 C CA . GLN B 1 12 ? 9.203 4.934 10.078 1 98.31 12 GLN B CA 1
ATOM 1537 C C . GLN B 1 12 ? 8.664 3.523 9.867 1 98.31 12 GLN B C 1
ATOM 1539 O O . GLN B 1 12 ? 9.406 2.547 9.938 1 98.31 12 GLN B O 1
ATOM 1544 N N . TYR B 1 13 ? 7.398 3.447 9.641 1 98.5 13 TYR B N 1
ATOM 1545 C CA . TYR B 1 13 ? 6.777 2.174 9.297 1 98.5 13 TYR B CA 1
ATOM 1546 C C . TYR B 1 13 ? 7.457 1.551 8.078 1 98.5 13 TYR B C 1
ATOM 1548 O O . TYR B 1 13 ? 7.758 0.355 8.078 1 98.5 13 TYR B O 1
ATOM 1556 N N . ASN B 1 14 ? 7.645 2.359 7.035 1 98.56 14 ASN B N 1
ATOM 1557 C CA . ASN B 1 14 ? 8.297 1.868 5.824 1 98.56 14 ASN B CA 1
ATOM 1558 C C . ASN B 1 14 ? 9.68 1.298 6.125 1 98.56 14 ASN B C 1
ATOM 1560 O O . ASN B 1 14 ? 10.031 0.225 5.633 1 98.56 14 ASN B O 1
ATOM 1564 N N . ASN B 1 15 ? 10.422 2.041 6.891 1 98.56 15 ASN B N 1
ATOM 1565 C CA . ASN B 1 15 ? 11.75 1.571 7.262 1 98.56 15 ASN B CA 1
ATOM 1566 C C . ASN B 1 15 ? 11.688 0.27 8.055 1 98.56 15 ASN B C 1
ATOM 1568 O O . ASN B 1 15 ? 12.477 -0.644 7.824 1 98.56 15 ASN B O 1
ATOM 1572 N N . TRP B 1 16 ? 10.797 0.193 8.961 1 98.44 16 TRP B N 1
ATOM 1573 C CA . TRP B 1 16 ? 10.586 -1.016 9.75 1 98.44 16 TRP B CA 1
ATOM 1574 C C . TRP B 1 16 ? 10.242 -2.199 8.852 1 98.44 16 TRP B C 1
ATOM 1576 O O . TRP B 1 16 ? 10.82 -3.279 8.992 1 98.44 16 TRP B O 1
ATOM 1586 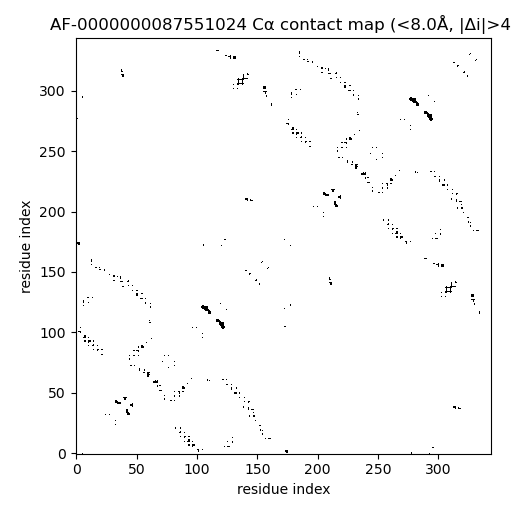N N . VAL B 1 17 ? 9.344 -2.018 7.91 1 98.56 17 VAL B N 1
ATOM 1587 C CA . VAL B 1 17 ? 8.898 -3.092 7.027 1 98.56 17 VAL B CA 1
ATOM 1588 C C . VAL B 1 17 ? 10.047 -3.533 6.129 1 98.56 17 VAL B C 1
ATOM 1590 O O . VAL B 1 17 ? 10.242 -4.73 5.902 1 98.56 17 VAL B O 1
ATOM 1593 N N . VAL B 1 18 ? 10.781 -2.557 5.578 1 98.38 18 VAL B N 1
ATOM 1594 C CA . VAL B 1 18 ? 11.914 -2.889 4.719 1 98.38 18 VAL B CA 1
ATOM 1595 C C . VAL B 1 18 ? 12.898 -3.783 5.477 1 98.38 18 VAL B C 1
ATOM 1597 O O . VAL B 1 18 ? 13.32 -4.82 4.965 1 98.38 18 VAL B O 1
ATOM 1600 N N . ASN B 1 19 ? 13.211 -3.396 6.668 1 98.38 19 ASN B N 1
ATOM 1601 C CA . ASN B 1 19 ? 14.133 -4.199 7.461 1 98.38 19 ASN B CA 1
ATOM 1602 C C . ASN B 1 19 ? 13.562 -5.582 7.762 1 98.38 19 ASN B C 1
ATOM 1604 O O . ASN B 1 19 ? 14.273 -6.582 7.68 1 98.38 19 ASN B O 1
ATOM 1608 N N . LYS B 1 20 ? 12.305 -5.691 8.07 1 98.12 20 LYS B N 1
ATOM 1609 C CA . LYS B 1 20 ? 11.648 -6.969 8.328 1 98.12 20 LYS B CA 1
ATOM 1610 C C . LYS B 1 20 ? 11.711 -7.875 7.102 1 98.12 20 LYS B C 1
ATOM 1612 O O . LYS B 1 20 ? 11.984 -9.07 7.215 1 98.12 20 LYS B O 1
ATOM 1617 N N . TYR B 1 21 ? 11.422 -7.32 5.957 1 98.56 21 TYR B N 1
ATOM 1618 C CA . TYR B 1 21 ? 11.43 -8.078 4.711 1 98.56 21 TYR B CA 1
ATOM 1619 C C . TYR B 1 21 ? 12.836 -8.578 4.391 1 98.56 21 TYR B C 1
ATOM 1621 O O . TYR B 1 21 ? 13.023 -9.727 3.986 1 98.56 21 TYR B O 1
ATOM 1629 N N . ILE B 1 22 ? 13.805 -7.68 4.516 1 98.5 22 ILE B N 1
ATOM 1630 C CA . ILE B 1 22 ? 15.172 -8.055 4.176 1 98.5 22 ILE B CA 1
ATOM 1631 C C . ILE B 1 22 ? 15.664 -9.125 5.145 1 98.5 22 ILE B C 1
ATOM 1633 O O . ILE B 1 22 ? 16.281 -10.109 4.727 1 98.5 22 ILE B O 1
ATOM 1637 N N . ASP B 1 23 ? 15.406 -8.977 6.465 1 98.25 23 ASP B N 1
ATOM 1638 C CA . ASP B 1 23 ? 15.766 -10 7.438 1 98.25 23 ASP B CA 1
ATOM 1639 C C . ASP B 1 23 ? 15.102 -11.336 7.105 1 98.25 23 ASP B C 1
ATOM 1641 O O . ASP B 1 23 ? 15.734 -12.391 7.207 1 98.25 23 ASP B O 1
ATOM 1645 N N . TRP B 1 24 ? 13.875 -11.312 6.73 1 98.38 24 TRP B N 1
ATOM 1646 C CA . TRP B 1 24 ? 13.094 -12.484 6.344 1 98.38 24 TRP B CA 1
ATOM 1647 C C . TRP B 1 24 ? 13.664 -13.133 5.086 1 98.38 24 TRP B C 1
ATOM 1649 O O . TRP B 1 24 ? 13.977 -14.328 5.086 1 98.38 24 TRP B O 1
ATOM 1659 N N . LEU B 1 25 ? 13.914 -12.375 4.043 1 98.56 25 LEU B N 1
ATOM 1660 C CA . LEU B 1 25 ? 14.352 -12.891 2.748 1 98.56 25 LEU B CA 1
ATOM 1661 C C . LEU B 1 25 ? 15.812 -13.328 2.801 1 98.56 25 LEU B C 1
ATOM 1663 O O . LEU B 1 25 ? 16.234 -14.172 2.014 1 98.56 25 LEU B O 1
ATOM 1667 N N . ALA B 1 26 ? 16.594 -12.742 3.73 1 98.19 26 ALA B N 1
ATOM 1668 C CA . ALA B 1 26 ? 17.984 -13.117 3.908 1 98.19 26 ALA B CA 1
ATOM 1669 C C . ALA B 1 26 ? 18.109 -14.578 4.336 1 98.19 26 ALA B C 1
ATOM 1671 O O . ALA B 1 26 ? 19.172 -15.195 4.168 1 98.19 26 ALA B O 1
ATOM 1672 N N . THR B 1 27 ? 17.062 -15.164 4.891 1 98.25 27 THR B N 1
ATOM 1673 C CA . THR B 1 27 ? 17.094 -16.547 5.371 1 98.25 27 THR B CA 1
ATOM 1674 C C . THR B 1 27 ? 16.75 -17.516 4.25 1 98.25 27 THR B C 1
ATOM 1676 O O . THR B 1 27 ? 16.766 -18.734 4.449 1 98.25 27 THR B O 1
ATOM 1679 N N . LYS B 1 28 ? 16.438 -17.016 3.078 1 98.5 28 LYS B N 1
ATOM 1680 C CA . LYS B 1 28 ? 16.031 -17.859 1.961 1 98.5 28 LYS B CA 1
ATOM 1681 C C . LYS B 1 28 ? 17.172 -18.109 0.993 1 98.5 28 LYS B C 1
ATOM 1683 O O . LYS B 1 28 ? 18.172 -17.375 1.006 1 98.5 28 LYS B O 1
ATOM 1688 N N . SER B 1 29 ? 17.078 -19.125 0.142 1 97.88 29 SER B N 1
ATOM 1689 C CA . SER B 1 29 ? 18.172 -19.5 -0.767 1 97.88 29 SER B CA 1
ATOM 1690 C C . SER B 1 29 ? 18.203 -18.578 -1.979 1 97.88 29 SER B C 1
ATOM 1692 O O . SER B 1 29 ? 17.188 -18 -2.361 1 97.88 29 SER B O 1
ATOM 1694 N N . ASP B 1 30 ? 19.328 -18.438 -2.582 1 96.5 30 ASP B N 1
ATOM 1695 C CA . ASP B 1 30 ? 19.469 -17.688 -3.826 1 96.5 30 ASP B CA 1
ATOM 1696 C C . ASP B 1 30 ? 18.562 -18.25 -4.914 1 96.5 30 ASP B C 1
ATOM 1698 O O . ASP B 1 30 ? 18.031 -17.516 -5.746 1 96.5 30 ASP B O 1
ATOM 1702 N N . GLU B 1 31 ? 18.5 -19.531 -4.922 1 97.81 31 GLU B N 1
ATOM 1703 C CA . GLU B 1 31 ? 17.641 -20.203 -5.898 1 97.81 31 GLU B CA 1
ATOM 1704 C C . GLU B 1 31 ? 16.188 -19.719 -5.777 1 97.81 31 GLU B C 1
ATOM 1706 O O . GLU B 1 31 ? 15.562 -19.391 -6.781 1 97.81 31 GLU B O 1
ATOM 1711 N N . GLN B 1 32 ? 15.688 -19.641 -4.605 1 98.12 32 GLN B N 1
ATOM 1712 C CA . GLN B 1 32 ? 14.328 -19.172 -4.371 1 98.12 32 GLN B CA 1
ATOM 1713 C C . GLN B 1 32 ? 14.172 -17.719 -4.766 1 98.12 32 GLN B C 1
ATOM 1715 O O . GLN B 1 32 ? 13.203 -17.344 -5.445 1 98.12 32 GLN B O 1
ATOM 1720 N N . LEU B 1 33 ? 15.094 -16.891 -4.367 1 98.12 33 LEU B N 1
ATOM 1721 C CA . LEU B 1 33 ? 15 -15.445 -4.559 1 98.12 33 LEU B CA 1
ATOM 1722 C C . LEU B 1 33 ? 15.156 -15.086 -6.031 1 98.12 33 LEU B C 1
ATOM 1724 O O . LEU B 1 33 ? 14.648 -14.047 -6.477 1 98.12 33 LEU B O 1
ATOM 1728 N N . ASN B 1 34 ? 15.773 -16 -6.801 1 97.31 34 ASN B N 1
ATOM 1729 C CA . ASN B 1 34 ? 16.016 -15.734 -8.219 1 97.31 34 ASN B CA 1
ATOM 1730 C C . ASN B 1 34 ? 15.109 -16.578 -9.109 1 97.31 34 ASN B C 1
ATOM 1732 O O . ASN B 1 34 ? 15.195 -16.516 -10.336 1 97.31 34 ASN B O 1
ATOM 1736 N N . GLN B 1 35 ? 14.297 -17.422 -8.508 1 98.06 35 GLN B N 1
ATOM 1737 C CA . GLN B 1 35 ? 13.391 -18.25 -9.312 1 98.06 35 GLN B CA 1
ATOM 1738 C C . GLN B 1 35 ? 12.367 -17.391 -10.039 1 98.06 35 GLN B C 1
ATOM 1740 O O . GLN B 1 35 ? 11.742 -16.516 -9.43 1 98.06 35 GLN B O 1
ATOM 1745 N N . GLU B 1 36 ? 12.227 -17.609 -11.32 1 98 36 GLU B N 1
ATOM 1746 C CA . GLU B 1 36 ? 11.258 -16.844 -12.094 1 98 36 GLU B CA 1
ATOM 1747 C C . GLU B 1 36 ? 9.828 -17.25 -11.766 1 98 36 GLU B C 1
ATOM 1749 O O . GLU B 1 36 ? 9.523 -18.438 -11.688 1 98 36 GLU B O 1
ATOM 1754 N N . VAL B 1 37 ? 9.055 -16.312 -11.43 1 96.56 37 VAL B N 1
ATOM 1755 C CA . VAL B 1 37 ? 7.613 -16.453 -11.219 1 96.56 37 VAL B CA 1
ATOM 1756 C C . VAL B 1 37 ? 6.867 -15.367 -11.984 1 96.56 37 VAL B C 1
ATOM 1758 O O . VAL B 1 37 ? 7.402 -14.281 -12.203 1 96.56 37 VAL B O 1
ATOM 1761 N N . ILE B 1 38 ? 5.645 -15.664 -12.461 1 96.56 38 ILE B N 1
ATOM 1762 C CA . ILE B 1 38 ? 4.863 -14.688 -13.211 1 96.56 38 ILE B CA 1
ATOM 1763 C C . ILE B 1 38 ? 4.324 -13.617 -12.266 1 96.56 38 ILE B C 1
ATOM 1765 O O . ILE B 1 38 ? 3.572 -13.922 -11.336 1 96.56 38 ILE B O 1
ATOM 1769 N N . SER B 1 39 ? 4.723 -12.422 -12.469 1 97.25 39 SER B N 1
ATOM 1770 C CA . SER B 1 39 ? 4.328 -11.227 -11.719 1 97.25 39 SER B CA 1
ATOM 1771 C C . SER B 1 39 ? 4.746 -9.953 -12.453 1 97.25 39 SER B C 1
ATOM 1773 O O . SER B 1 39 ? 5.008 -9.984 -13.656 1 97.25 39 SER B O 1
ATOM 1775 N N . SER B 1 40 ? 4.664 -8.805 -11.75 1 97.06 40 SER B N 1
ATOM 1776 C CA . SER B 1 40 ? 5.078 -7.551 -12.367 1 97.06 40 SER B CA 1
ATOM 1777 C C . SER B 1 40 ? 6.555 -7.578 -12.742 1 97.06 40 SER B C 1
ATOM 1779 O O . SER B 1 40 ? 6.961 -6.98 -13.742 1 97.06 40 SER B O 1
ATOM 1781 N N . PHE B 1 41 ? 7.367 -8.195 -11.922 1 97.38 41 PHE B N 1
ATOM 1782 C CA . PHE B 1 41 ? 8.781 -8.438 -12.156 1 97.38 41 PHE B CA 1
ATOM 1783 C C . PHE B 1 41 ? 9.109 -9.922 -12.008 1 97.38 41 PHE B C 1
ATOM 1785 O O . PHE B 1 41 ? 8.422 -10.641 -11.281 1 97.38 41 PHE B O 1
ATOM 1792 N N . PRO B 1 42 ? 10.125 -10.375 -12.617 1 97.25 42 PRO B N 1
ATOM 1793 C CA . PRO B 1 42 ? 10.273 -11.82 -12.836 1 97.25 42 PRO B CA 1
ATOM 1794 C C . PRO B 1 42 ? 10.75 -12.562 -11.586 1 97.25 42 PRO B C 1
ATOM 1796 O O . PRO B 1 42 ? 10.602 -13.781 -11.5 1 97.25 42 PRO B O 1
ATOM 1799 N N . THR B 1 43 ? 11.461 -11.844 -10.641 1 98.06 43 THR B N 1
ATOM 1800 C CA . THR B 1 43 ? 11.961 -12.508 -9.438 1 98.06 43 THR B CA 1
ATOM 1801 C C . THR B 1 43 ? 11.734 -11.625 -8.211 1 98.06 43 THR B C 1
ATOM 1803 O O . THR B 1 43 ? 11.477 -10.43 -8.336 1 98.06 43 THR B O 1
ATOM 1806 N N . ILE B 1 44 ? 11.797 -12.266 -7.07 1 98.38 44 ILE B N 1
ATOM 1807 C CA . ILE B 1 44 ? 11.695 -11.539 -5.812 1 98.38 44 ILE B CA 1
ATOM 1808 C C . ILE B 1 44 ? 12.789 -10.477 -5.734 1 98.38 44 ILE B C 1
ATOM 1810 O O . ILE B 1 44 ? 12.523 -9.328 -5.367 1 98.38 44 ILE B O 1
ATOM 1814 N N . LEU B 1 45 ? 14.016 -10.828 -6.145 1 97.94 45 LEU B N 1
ATOM 1815 C CA . LEU B 1 45 ? 15.125 -9.883 -6.094 1 97.94 45 LEU B CA 1
ATOM 1816 C C . LEU B 1 45 ? 14.891 -8.727 -7.055 1 97.94 45 LEU B C 1
ATOM 1818 O O . LEU B 1 45 ? 15.156 -7.57 -6.715 1 97.94 45 LEU B O 1
ATOM 1822 N N . ALA B 1 46 ? 14.445 -9.055 -8.234 1 97.56 46 ALA B N 1
ATOM 1823 C CA . ALA B 1 46 ? 14.133 -7.996 -9.203 1 97.56 46 ALA B CA 1
ATOM 1824 C C . ALA B 1 46 ? 13.062 -7.059 -8.656 1 97.56 46 ALA B C 1
ATOM 1826 O O . ALA B 1 46 ? 13.109 -5.848 -8.898 1 97.56 46 ALA B O 1
ATOM 1827 N N . THR B 1 47 ? 12.078 -7.617 -7.984 1 98.38 47 THR B N 1
ATOM 1828 C CA . THR B 1 47 ? 11 -6.82 -7.402 1 98.38 47 THR B CA 1
ATOM 1829 C C . THR B 1 47 ? 11.531 -5.918 -6.293 1 98.38 47 THR B C 1
ATOM 1831 O O . THR B 1 47 ? 11.188 -4.738 -6.23 1 98.38 47 THR B O 1
ATOM 1834 N N . LEU B 1 48 ? 12.406 -6.457 -5.438 1 98.06 48 LEU B N 1
ATOM 1835 C CA . LEU B 1 48 ? 13.047 -5.656 -4.398 1 98.06 48 LEU B CA 1
ATOM 1836 C C . LEU B 1 48 ? 13.859 -4.52 -5.012 1 98.06 48 LEU B C 1
ATOM 1838 O O . LEU B 1 48 ? 13.82 -3.391 -4.52 1 98.06 48 LEU B O 1
ATOM 1842 N N . HIS B 1 49 ? 14.57 -4.875 -6.004 1 97.12 49 HIS B N 1
ATOM 1843 C CA . HIS B 1 49 ? 15.367 -3.863 -6.691 1 97.12 49 HIS B CA 1
ATOM 1844 C C . HIS B 1 49 ? 14.477 -2.748 -7.238 1 97.12 49 HIS B C 1
ATOM 1846 O O . HIS B 1 49 ? 14.836 -1.57 -7.164 1 97.12 49 HIS B O 1
ATOM 1852 N N . HIS B 1 50 ? 13.32 -3.082 -7.793 1 97.25 50 HIS B N 1
ATOM 1853 C CA . HIS B 1 50 ? 12.383 -2.09 -8.305 1 97.25 50 HIS B CA 1
ATOM 1854 C C . HIS B 1 50 ? 11.891 -1.172 -7.195 1 97.25 50 HIS B C 1
ATOM 1856 O O . HIS B 1 50 ? 11.789 0.042 -7.387 1 97.25 50 HIS B O 1
ATOM 1862 N N . ILE B 1 51 ? 11.531 -1.753 -6.055 1 97.75 51 ILE B N 1
ATOM 1863 C CA . ILE B 1 51 ? 11.109 -0.951 -4.91 1 97.75 51 ILE B CA 1
ATOM 1864 C C . ILE B 1 51 ? 12.211 0.037 -4.539 1 97.75 51 ILE B C 1
ATOM 1866 O O . ILE B 1 51 ? 11.945 1.227 -4.348 1 97.75 51 ILE B O 1
ATOM 1870 N N . TRP B 1 52 ? 13.422 -0.444 -4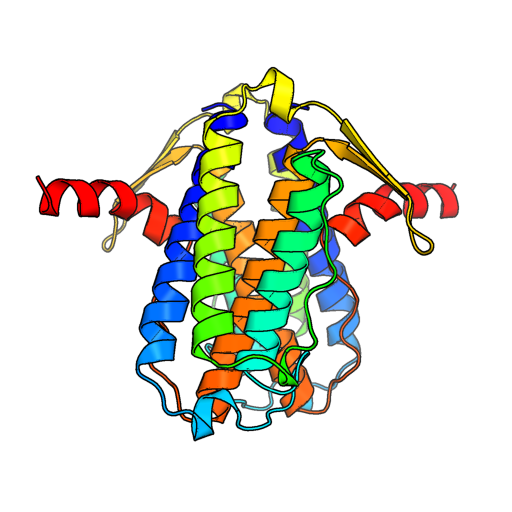.477 1 96.5 52 TRP B N 1
ATOM 1871 C CA . TRP B 1 52 ? 14.578 0.376 -4.121 1 96.5 52 TRP B CA 1
ATOM 1872 C C . TRP B 1 52 ? 14.766 1.512 -5.121 1 96.5 52 TRP B C 1
ATOM 1874 O O . TRP B 1 52 ? 14.859 2.68 -4.734 1 96.5 52 TRP B O 1
ATOM 1884 N N . GLN B 1 53 ? 14.781 1.174 -6.371 1 94.12 53 GLN B N 1
ATOM 1885 C CA . GLN B 1 53 ? 15.039 2.156 -7.418 1 94.12 53 GLN B CA 1
ATOM 1886 C C . GLN B 1 53 ? 13.961 3.234 -7.441 1 94.12 53 GLN B C 1
ATOM 1888 O O . GLN B 1 53 ? 14.258 4.414 -7.625 1 94.12 53 GLN B O 1
ATOM 1893 N N . THR B 1 54 ? 12.75 2.828 -7.301 1 94.38 54 THR B N 1
ATOM 1894 C CA . THR B 1 54 ? 11.648 3.787 -7.301 1 94.38 54 THR B CA 1
ATOM 1895 C C . THR B 1 54 ? 11.742 4.715 -6.094 1 94.38 54 THR B C 1
ATOM 1897 O O . THR B 1 54 ? 11.586 5.93 -6.227 1 94.38 54 THR B O 1
ATOM 1900 N N . GLN B 1 55 ? 12.023 4.117 -4.949 1 94.56 55 GLN B N 1
ATOM 1901 C CA . GLN B 1 55 ? 12.211 4.926 -3.75 1 94.56 55 GLN B CA 1
ATOM 1902 C C . GLN B 1 55 ? 13.352 5.918 -3.926 1 94.56 55 GLN B C 1
ATOM 1904 O O . GLN B 1 55 ? 13.227 7.094 -3.578 1 94.56 55 GLN B O 1
ATOM 1909 N N . GLU B 1 56 ? 14.43 5.449 -4.48 1 91.62 56 GLU B N 1
ATOM 1910 C CA . GLU B 1 56 ? 15.594 6.293 -4.715 1 91.62 56 GLU B CA 1
ATOM 1911 C C . GLU B 1 56 ? 15.281 7.41 -5.707 1 91.62 56 GLU B C 1
ATOM 1913 O O . GLU B 1 56 ? 15.742 8.539 -5.543 1 91.62 56 GLU B O 1
ATOM 1918 N N . TYR B 1 57 ? 14.594 7.086 -6.703 1 90.19 57 TYR B N 1
ATOM 1919 C CA . TYR B 1 57 ? 14.203 8.062 -7.719 1 90.19 57 TYR B CA 1
ATOM 1920 C C . TYR B 1 57 ? 13.438 9.219 -7.094 1 90.19 57 TYR B C 1
ATOM 1922 O O . TYR B 1 57 ? 13.812 10.383 -7.262 1 90.19 57 TYR B O 1
ATOM 1930 N N . TRP B 1 58 ? 12.391 8.938 -6.383 1 91.06 58 TRP B N 1
ATOM 1931 C CA . TRP B 1 58 ? 11.547 9.977 -5.797 1 91.06 58 TRP B CA 1
ATOM 1932 C C . TRP B 1 58 ? 12.273 10.688 -4.664 1 91.06 58 TRP B C 1
ATOM 1934 O O . TRP B 1 58 ? 12.102 11.898 -4.473 1 91.06 58 TRP B O 1
ATOM 1944 N N . TRP B 1 59 ? 13.086 9.953 -3.938 1 88.88 59 TRP B N 1
ATOM 1945 C CA . TRP B 1 59 ? 13.938 10.562 -2.924 1 88.88 59 TRP B CA 1
ATOM 1946 C C . TRP B 1 59 ? 14.844 11.617 -3.543 1 88.88 59 TRP B C 1
ATOM 1948 O O . TRP B 1 59 ? 15.016 12.703 -2.98 1 88.88 59 TRP B O 1
ATOM 1958 N N . SER B 1 60 ? 15.422 11.352 -4.609 1 88.06 60 SER B N 1
ATOM 1959 C CA . SER B 1 60 ? 16.344 12.273 -5.258 1 88.06 60 SER B CA 1
ATOM 1960 C C . SER B 1 60 ? 15.656 13.594 -5.598 1 88.06 60 SER B C 1
ATOM 1962 O O . SER B 1 60 ? 16.281 14.656 -5.551 1 88.06 60 SER B O 1
ATOM 1964 N N . TYR B 1 61 ? 14.398 13.555 -5.867 1 88.88 61 TYR B N 1
ATOM 1965 C CA . TYR B 1 61 ? 13.656 14.773 -6.184 1 88.88 61 TYR B CA 1
ATOM 1966 C C . TYR B 1 61 ? 13.273 15.523 -4.914 1 88.88 61 TYR B C 1
ATOM 1968 O O . TYR B 1 61 ? 13.461 16.734 -4.828 1 88.88 61 TYR B O 1
ATOM 1976 N N . ILE B 1 62 ? 12.781 14.797 -3.932 1 90.81 62 ILE B N 1
ATOM 1977 C CA . ILE B 1 62 ? 12.266 15.477 -2.752 1 90.81 62 ILE B CA 1
ATOM 1978 C C . ILE B 1 62 ? 13.422 16.031 -1.93 1 90.81 62 ILE B C 1
ATOM 1980 O O . ILE B 1 62 ? 13.258 17.031 -1.209 1 90.81 62 ILE B O 1
ATOM 1984 N N . ALA B 1 63 ? 14.562 15.391 -2.004 1 88.19 63 ALA B N 1
ATOM 1985 C CA . ALA B 1 63 ? 15.734 15.883 -1.29 1 88.19 63 ALA B CA 1
ATOM 1986 C C . ALA B 1 63 ? 16.422 17.016 -2.062 1 88.19 63 ALA B C 1
ATOM 1988 O O . ALA B 1 63 ? 17.328 17.656 -1.552 1 88.19 63 ALA B O 1
ATOM 1989 N N . GLU B 1 64 ? 16 17.281 -3.326 1 81.56 64 GLU B N 1
ATOM 1990 C CA . GLU B 1 64 ? 16.516 18.344 -4.18 1 81.56 64 GLU B CA 1
ATOM 1991 C C . GLU B 1 64 ? 18.016 18.188 -4.402 1 81.56 64 GLU B C 1
ATOM 1993 O O . GLU B 1 64 ? 18.75 19.188 -4.449 1 81.56 64 GLU B O 1
ATOM 1998 N N . ASN B 1 65 ? 18.453 16.984 -4.211 1 74 65 ASN B N 1
ATOM 1999 C CA . ASN B 1 65 ? 19.891 16.734 -4.379 1 74 65 ASN B CA 1
ATOM 2000 C C . ASN B 1 65 ? 20.234 16.438 -5.836 1 74 65 ASN B C 1
ATOM 2002 O O . ASN B 1 65 ? 21.406 16.469 -6.215 1 74 65 ASN B O 1
ATOM 2006 N N . ASN B 1 66 ? 19.359 16.484 -6.773 1 63.47 66 ASN B N 1
ATOM 2007 C CA . ASN B 1 66 ? 19.516 16.25 -8.203 1 63.47 66 ASN B CA 1
ATOM 2008 C C . ASN B 1 66 ? 20.5 15.109 -8.477 1 63.47 66 ASN B C 1
ATOM 2010 O O . ASN B 1 66 ? 21.25 15.148 -9.453 1 63.47 66 ASN B O 1
ATOM 2014 N N . ASP B 1 67 ? 20.75 14.266 -7.516 1 64.5 67 ASP B N 1
ATOM 2015 C CA . ASP B 1 67 ? 21.797 13.266 -7.672 1 64.5 67 ASP B CA 1
ATOM 2016 C C . ASP B 1 67 ? 21.219 11.898 -8.016 1 64.5 67 ASP B C 1
ATOM 2018 O O . ASP B 1 67 ? 21.797 10.859 -7.688 1 64.5 67 ASP B O 1
ATOM 2022 N N . PHE B 1 68 ? 20.047 11.914 -8.68 1 64.56 68 PHE B N 1
ATOM 2023 C CA . PHE B 1 68 ? 19.562 10.578 -8.984 1 64.56 68 PHE B CA 1
ATOM 2024 C C . PHE B 1 68 ? 20.422 9.914 -10.055 1 64.56 68 PHE B C 1
ATOM 2026 O O . PHE B 1 68 ? 20.578 10.461 -11.156 1 64.56 68 PHE B O 1
ATOM 2033 N N . ASN B 1 69 ? 21.203 8.953 -9.641 1 62.91 69 ASN B N 1
ATOM 2034 C CA . ASN B 1 69 ? 21.891 8.086 -10.594 1 62.91 69 ASN B CA 1
ATOM 2035 C C . ASN B 1 69 ? 21.094 6.809 -10.859 1 62.91 69 ASN B C 1
ATOM 2037 O O . ASN B 1 69 ? 20.891 6.004 -9.953 1 62.91 69 ASN B O 1
ATOM 2041 N N . PRO B 1 70 ? 20.438 6.789 -12.133 1 62.72 70 PRO B N 1
ATOM 2042 C CA . PRO B 1 70 ? 19.734 5.527 -12.398 1 62.72 70 PRO B CA 1
ATOM 2043 C C . PRO B 1 70 ? 20.609 4.305 -12.094 1 62.72 70 PRO B C 1
ATOM 2045 O O . PRO B 1 70 ? 21.812 4.309 -12.375 1 62.72 70 PRO B O 1
ATOM 2048 N N . SER B 1 71 ? 20.109 3.645 -10.969 1 59.5 71 SER B N 1
ATOM 2049 C CA . SER B 1 71 ? 20.859 2.467 -10.57 1 59.5 71 SER B CA 1
ATOM 2050 C C . SER B 1 71 ? 21.109 1.53 -11.75 1 59.5 71 SER B C 1
ATOM 2052 O O . SER B 1 71 ? 20.359 1.566 -12.734 1 59.5 71 SER B O 1
ATOM 2054 N N . GLU B 1 72 ? 22.141 0.84 -11.5 1 68 72 GLU B N 1
ATOM 2055 C CA . GLU B 1 72 ? 22.531 -0.285 -12.344 1 68 72 GLU B CA 1
ATOM 2056 C C . GLU B 1 72 ? 21.406 -1.306 -12.469 1 68 72 GLU B C 1
ATOM 2058 O O . GLU B 1 72 ? 20.531 -1.373 -11.602 1 68 72 GLU B O 1
ATOM 2063 N N . ASN B 1 73 ? 21.359 -1.838 -13.594 1 77.56 73 ASN B N 1
ATOM 2064 C CA . ASN B 1 73 ? 20.484 -2.996 -13.781 1 77.56 73 ASN B CA 1
ATOM 2065 C C . ASN B 1 73 ? 20.641 -4.012 -12.656 1 77.56 73 ASN B C 1
ATOM 2067 O O . ASN B 1 73 ? 21.766 -4.285 -12.219 1 77.56 73 ASN B O 1
ATOM 2071 N N . TYR B 1 74 ? 19.547 -4.398 -12.094 1 79.88 74 TYR B N 1
ATOM 2072 C CA . TYR B 1 74 ? 19.562 -5.328 -10.969 1 79.88 74 TYR B CA 1
ATOM 2073 C C . TYR B 1 74 ? 20.438 -6.543 -11.289 1 79.88 74 TYR B C 1
ATOM 2075 O O . TYR B 1 74 ? 21.016 -7.152 -10.383 1 79.88 74 TYR B O 1
ATOM 2083 N N . THR B 1 75 ? 20.484 -6.977 -12.516 1 82.25 75 THR B N 1
ATOM 2084 C CA . THR B 1 75 ? 21.25 -8.148 -12.914 1 82.25 75 THR B CA 1
ATOM 2085 C C . THR B 1 75 ? 22.75 -7.926 -12.688 1 82.25 75 THR B C 1
ATOM 2087 O O . THR B 1 75 ? 23.531 -8.875 -12.688 1 82.25 75 THR B O 1
ATOM 2090 N N . LYS B 1 76 ? 23.078 -6.789 -12.484 1 87.81 76 LYS B N 1
ATOM 2091 C CA . LYS B 1 76 ? 24.484 -6.465 -12.266 1 87.81 76 LYS B CA 1
ATOM 2092 C C . LYS B 1 76 ? 24.797 -6.316 -10.781 1 87.81 76 LYS B C 1
ATOM 2094 O O . LYS B 1 76 ? 25.922 -6.016 -10.406 1 87.81 76 LYS B O 1
ATOM 2099 N N . LEU B 1 77 ? 23.797 -6.586 -9.953 1 91.88 77 LEU B N 1
ATOM 2100 C CA . LEU B 1 77 ? 23.953 -6.422 -8.516 1 91.88 77 LEU B CA 1
ATOM 2101 C C . LEU B 1 77 ? 23.828 -7.762 -7.801 1 91.88 77 LEU B C 1
ATOM 2103 O O . LEU B 1 77 ? 23.078 -8.641 -8.234 1 91.88 77 LEU B O 1
ATOM 2107 N N . THR B 1 78 ? 24.578 -7.891 -6.738 1 93.06 78 THR B N 1
ATOM 2108 C CA . THR B 1 78 ? 24.422 -9.047 -5.871 1 93.06 78 THR B CA 1
ATOM 2109 C C . THR B 1 78 ? 23.203 -8.883 -4.965 1 93.06 78 THR B C 1
ATOM 2111 O O . THR B 1 78 ? 22.703 -7.77 -4.777 1 93.06 78 THR B O 1
ATOM 2114 N N . LYS B 1 79 ? 22.766 -10.016 -4.465 1 95.88 79 LYS B N 1
ATOM 2115 C CA . LYS B 1 79 ? 21.703 -10 -3.471 1 95.88 79 LYS B CA 1
ATOM 2116 C C . LYS B 1 79 ? 22.031 -9.055 -2.318 1 95.88 79 LYS B C 1
ATOM 2118 O O . LYS B 1 79 ? 21.172 -8.273 -1.889 1 95.88 79 LYS B O 1
ATOM 2123 N N . GLU B 1 80 ? 23.25 -9.125 -1.86 1 96.19 80 GLU B N 1
ATOM 2124 C CA . GLU B 1 80 ? 23.703 -8.312 -0.731 1 96.19 80 GLU B CA 1
ATOM 2125 C C . GLU B 1 80 ? 23.656 -6.828 -1.072 1 96.19 80 GLU B C 1
ATOM 2127 O O . GLU B 1 80 ? 23.297 -6 -0.229 1 96.19 80 GLU B O 1
ATOM 2132 N N . GLU B 1 81 ? 24.016 -6.508 -2.23 1 96.06 81 GLU B N 1
ATOM 2133 C CA . GLU B 1 81 ? 23.984 -5.117 -2.668 1 96.06 81 GLU B CA 1
ATOM 2134 C C . GLU B 1 81 ? 22.547 -4.594 -2.734 1 96.06 81 GLU B C 1
ATOM 2136 O O . GLU B 1 81 ? 22.281 -3.455 -2.35 1 96.06 81 GLU B O 1
ATOM 2141 N N . ILE B 1 82 ? 21.656 -5.398 -3.199 1 96.69 82 ILE B N 1
ATOM 2142 C CA . ILE B 1 82 ? 20.25 -5.008 -3.275 1 96.69 82 ILE B CA 1
ATOM 2143 C C . ILE B 1 82 ? 19.688 -4.836 -1.868 1 96.69 82 ILE B C 1
ATOM 2145 O O . ILE B 1 82 ? 19.047 -3.826 -1.567 1 96.69 82 ILE B O 1
ATOM 2149 N N . PHE B 1 83 ? 19.969 -5.82 -0.985 1 97.94 83 PHE B N 1
ATOM 2150 C CA . PHE B 1 83 ? 19.484 -5.781 0.388 1 97.94 83 PHE B CA 1
ATOM 2151 C C . PHE B 1 83 ? 20 -4.551 1.116 1 97.94 83 PHE B C 1
ATOM 2153 O O . PHE B 1 83 ? 19.234 -3.812 1.732 1 97.94 83 PHE B O 1
ATOM 2160 N N . SER B 1 84 ? 21.312 -4.309 1.025 1 97.38 84 SER B N 1
ATOM 2161 C CA . SER B 1 84 ? 21.906 -3.162 1.704 1 97.38 84 SER B CA 1
ATOM 2162 C C . SER B 1 84 ? 21.422 -1.851 1.093 1 97.38 84 SER B C 1
ATOM 2164 O O . SER B 1 84 ? 21.219 -0.862 1.805 1 97.38 84 SER B O 1
ATOM 2166 N N . GLY B 1 85 ? 21.266 -1.829 -0.215 1 95.19 85 GLY B N 1
ATOM 2167 C CA . GLY B 1 85 ? 20.812 -0.635 -0.908 1 95.19 85 GLY B CA 1
ATOM 2168 C C . GLY B 1 85 ? 19.438 -0.174 -0.46 1 95.19 85 GLY B C 1
ATOM 2169 O O . GLY B 1 85 ? 19.25 0.994 -0.112 1 95.19 85 GLY B O 1
ATOM 2170 N N . ILE B 1 86 ? 18.516 -1.078 -0.478 1 97.06 86 ILE B N 1
ATOM 2171 C CA . ILE B 1 86 ? 17.156 -0.708 -0.115 1 97.06 86 ILE B CA 1
ATOM 2172 C C . ILE B 1 86 ? 17.094 -0.355 1.369 1 97.06 86 ILE B C 1
ATOM 2174 O O . ILE B 1 86 ? 16.375 0.568 1.766 1 97.06 86 ILE B O 1
ATOM 2178 N N . LYS B 1 87 ? 17.797 -1.08 2.264 1 98 87 LYS B N 1
ATOM 2179 C CA . LYS B 1 87 ? 17.844 -0.763 3.688 1 98 87 LYS B CA 1
ATOM 2180 C C . LYS B 1 87 ? 18.406 0.64 3.922 1 98 87 LYS B C 1
ATOM 2182 O O . LYS B 1 87 ? 17.828 1.425 4.676 1 98 87 LYS B O 1
ATOM 2187 N N . ASN B 1 88 ? 19.484 0.883 3.283 1 96.75 88 ASN B N 1
ATOM 2188 C CA . ASN B 1 88 ? 20.125 2.188 3.432 1 96.75 88 ASN B CA 1
ATOM 2189 C C . ASN B 1 88 ? 19.219 3.311 2.916 1 96.75 88 ASN B C 1
ATOM 2191 O O . ASN B 1 88 ? 19.109 4.359 3.551 1 96.75 88 ASN B O 1
ATOM 2195 N N . ASN B 1 89 ? 18.656 3.078 1.792 1 94.94 89 ASN B N 1
ATOM 2196 C CA . ASN B 1 89 ? 17.781 4.082 1.196 1 94.94 89 ASN B CA 1
ATOM 2197 C C . ASN B 1 89 ? 16.578 4.375 2.084 1 94.94 89 ASN B C 1
ATOM 2199 O O . ASN B 1 89 ? 16.172 5.527 2.242 1 94.94 89 ASN B O 1
ATOM 2203 N N . SER B 1 90 ? 15.977 3.303 2.621 1 97.5 90 SER B N 1
ATOM 2204 C CA . SER B 1 90 ? 14.836 3.467 3.506 1 97.5 90 SER B CA 1
ATOM 2205 C C . SER B 1 90 ? 15.203 4.262 4.754 1 97.5 90 SER B C 1
ATOM 2207 O O . SER B 1 90 ? 14.438 5.109 5.207 1 97.5 90 SER B O 1
ATOM 2209 N N . GLU B 1 91 ? 16.312 3.977 5.305 1 97.94 91 GLU B N 1
ATOM 2210 C CA . GLU B 1 91 ? 16.797 4.703 6.48 1 97.94 91 GLU B CA 1
ATOM 2211 C C . GLU B 1 91 ? 17.047 6.172 6.152 1 97.94 91 GLU B C 1
ATOM 2213 O O . GLU B 1 91 ? 16.703 7.059 6.938 1 97.94 91 GLU B O 1
ATOM 2218 N N . LYS B 1 92 ? 17.656 6.398 5.047 1 95.06 92 LYS B N 1
ATOM 2219 C CA . LYS B 1 92 ? 17.922 7.766 4.609 1 95.06 92 LYS B CA 1
ATOM 2220 C C . LYS B 1 92 ? 16.625 8.555 4.453 1 95.06 92 LYS B C 1
ATOM 2222 O O . LYS B 1 92 ? 16.547 9.711 4.875 1 95.06 92 LYS B O 1
ATOM 2227 N N . LEU B 1 93 ? 15.656 7.938 3.836 1 96.12 93 LEU B N 1
ATOM 2228 C CA . LEU B 1 93 ? 14.359 8.586 3.648 1 96.12 93 LEU B CA 1
ATOM 2229 C C . LEU B 1 93 ? 13.727 8.93 4.992 1 96.12 93 LEU B C 1
ATOM 2231 O O . LEU B 1 93 ? 13.227 10.047 5.176 1 96.12 93 LEU B O 1
ATOM 2235 N N . MET B 1 94 ? 13.734 7.973 5.887 1 97.88 94 MET B N 1
ATOM 2236 C CA . MET B 1 94 ? 13.164 8.172 7.219 1 97.88 94 MET B CA 1
ATOM 2237 C C . MET B 1 94 ? 13.844 9.336 7.93 1 97.88 94 MET B C 1
ATOM 2239 O O . MET B 1 94 ? 13.18 10.258 8.406 1 97.88 94 MET B O 1
ATOM 2243 N N . LYS B 1 95 ? 15.156 9.367 7.949 1 97.5 95 LYS B N 1
ATOM 2244 C CA . LYS B 1 95 ? 15.922 10.414 8.633 1 97.5 95 LYS B CA 1
ATOM 2245 C C . LYS B 1 95 ? 15.703 11.773 7.973 1 97.5 95 LYS B C 1
ATOM 2247 O O . LYS B 1 95 ? 15.633 12.797 8.656 1 97.5 95 LYS B O 1
ATOM 2252 N N . TYR B 1 96 ? 15.625 11.766 6.699 1 95.69 96 TYR B N 1
ATOM 2253 C CA . TYR B 1 96 ? 15.383 13 5.961 1 95.69 96 TYR B CA 1
ATOM 2254 C C . TYR B 1 96 ? 14.039 13.609 6.348 1 95.69 96 TYR B C 1
ATOM 2256 O O . TYR B 1 96 ? 13.961 14.797 6.684 1 95.69 96 TYR B O 1
ATOM 2264 N N . VAL B 1 97 ? 13.023 12.797 6.328 1 96.5 97 VAL B N 1
ATOM 2265 C CA . VAL B 1 97 ? 11.68 13.273 6.648 1 96.5 97 VAL B CA 1
ATOM 2266 C C . VAL B 1 97 ? 11.633 13.75 8.102 1 96.5 97 VAL B C 1
ATOM 2268 O O . VAL B 1 97 ? 11.055 14.797 8.398 1 96.5 97 VAL B O 1
ATOM 2271 N N . GLU B 1 98 ? 12.281 13.008 8.969 1 96.94 98 GLU B N 1
ATOM 2272 C CA . GLU B 1 98 ? 12.344 13.375 10.383 1 96.94 98 GLU B CA 1
ATOM 2273 C C . GLU B 1 98 ? 13.008 14.734 10.57 1 96.94 98 GLU B C 1
ATOM 2275 O O . GLU B 1 98 ? 12.656 15.484 11.484 1 96.94 98 GLU B O 1
ATOM 2280 N N . SER B 1 99 ? 13.891 15.078 9.727 1 96.75 99 SER B N 1
ATOM 2281 C CA . SER B 1 99 ? 14.68 16.297 9.883 1 96.75 99 SER B CA 1
ATOM 2282 C C . SER B 1 99 ? 13.945 17.516 9.32 1 96.75 99 SER B C 1
ATOM 2284 O O . SER B 1 99 ? 14.312 18.656 9.602 1 96.75 99 SER B O 1
ATOM 2286 N N . LEU B 1 100 ? 12.938 17.312 8.531 1 95.31 100 LEU B N 1
ATOM 2287 C CA . LEU B 1 100 ? 12.258 18.406 7.863 1 95.31 100 LEU B CA 1
ATOM 2288 C C . LEU B 1 100 ? 11.195 19.016 8.773 1 95.31 100 LEU B C 1
ATOM 2290 O O . LEU B 1 100 ? 10.547 18.312 9.547 1 95.31 100 LEU B O 1
ATOM 2294 N N . SER B 1 101 ? 11.016 20.328 8.656 1 95.25 101 SER B N 1
ATOM 2295 C CA . SER B 1 101 ? 9.891 21 9.297 1 95.25 101 SER B CA 1
ATOM 2296 C C . SER B 1 101 ? 8.594 20.797 8.516 1 95.25 101 SER B C 1
ATOM 2298 O O . SER B 1 101 ? 8.625 20.344 7.367 1 95.25 101 SER B O 1
ATOM 2300 N N . GLU B 1 102 ? 7.496 21.109 9.117 1 93.44 102 GLU B N 1
ATOM 2301 C CA . GLU B 1 102 ? 6.215 21.062 8.422 1 93.44 102 GLU B CA 1
ATOM 2302 C C . GLU B 1 102 ? 6.227 21.969 7.191 1 93.44 102 GLU B C 1
ATOM 2304 O O . GLU B 1 102 ? 5.68 21.609 6.145 1 93.44 102 GLU B O 1
ATOM 2309 N N . GLU B 1 103 ? 6.832 23.109 7.367 1 93.75 103 GLU B N 1
ATOM 2310 C CA . GLU B 1 103 ? 6.926 24.062 6.266 1 93.75 103 GLU B CA 1
ATOM 2311 C C . GLU B 1 103 ? 7.715 23.469 5.094 1 93.75 103 GLU B C 1
ATOM 2313 O O . GLU B 1 103 ? 7.324 23.625 3.938 1 93.75 103 GLU B O 1
ATOM 2318 N N . ASP B 1 104 ? 8.75 22.781 5.387 1 93.88 104 ASP B N 1
ATOM 2319 C CA . ASP B 1 104 ? 9.562 22.156 4.352 1 93.88 104 ASP B CA 1
ATOM 2320 C C . ASP B 1 104 ? 8.789 21.062 3.629 1 93.88 104 ASP B C 1
ATOM 2322 O O . ASP B 1 104 ? 8.906 20.906 2.41 1 93.88 104 ASP B O 1
ATOM 2326 N N . LEU B 1 105 ? 8.008 20.375 4.383 1 94.44 105 LEU B N 1
ATOM 2327 C CA . LEU B 1 105 ? 7.281 19.234 3.83 1 94.44 105 LEU B CA 1
ATOM 2328 C C . LEU B 1 105 ? 6.125 19.703 2.953 1 94.44 105 LEU B C 1
ATOM 2330 O O . LEU B 1 105 ? 5.695 18.984 2.047 1 94.44 105 LEU B O 1
ATOM 2334 N N . THR B 1 106 ? 5.652 20.906 3.176 1 93.81 106 THR B N 1
ATOM 2335 C CA . THR B 1 106 ? 4.527 21.438 2.416 1 93.81 106 THR B CA 1
ATOM 2336 C C . THR B 1 106 ? 4.996 22 1.076 1 93.81 106 THR B C 1
ATOM 2338 O O . THR B 1 106 ? 4.184 22.281 0.193 1 93.81 106 THR B O 1
ATOM 2341 N N . LYS B 1 107 ? 6.297 22.188 0.945 1 93.19 107 LYS B N 1
ATOM 2342 C CA . LYS B 1 107 ? 6.844 22.766 -0.282 1 93.19 107 LYS B CA 1
ATOM 2343 C C . LYS B 1 107 ? 6.59 21.844 -1.476 1 93.19 107 LYS B C 1
ATOM 2345 O O . LYS B 1 107 ? 6.73 20.625 -1.367 1 93.19 107 LYS B O 1
ATOM 2350 N N . ASN B 1 108 ? 6.234 22.484 -2.586 1 94.62 108 ASN B N 1
ATOM 2351 C CA . ASN B 1 108 ? 6.07 21.734 -3.828 1 94.62 108 ASN B CA 1
ATOM 2352 C C . ASN B 1 108 ? 7.41 21.5 -4.52 1 94.62 108 ASN B C 1
ATOM 2354 O O . ASN B 1 108 ? 8.289 22.359 -4.496 1 94.62 108 ASN B O 1
ATOM 2358 N N . ILE B 1 109 ? 7.535 20.359 -5.07 1 93.62 109 ILE B N 1
ATOM 2359 C CA . ILE B 1 109 ? 8.672 20.016 -5.918 1 93.62 109 ILE B CA 1
ATOM 2360 C C . ILE B 1 109 ? 8.18 19.75 -7.344 1 93.62 109 ILE B C 1
ATOM 2362 O O . ILE B 1 109 ? 7.402 18.812 -7.578 1 93.62 109 ILE B O 1
ATOM 2366 N N . LYS B 1 110 ? 8.664 20.562 -8.219 1 92.75 110 LYS B N 1
ATOM 2367 C CA . LYS B 1 110 ? 8.297 20.391 -9.625 1 92.75 110 LYS B CA 1
ATOM 2368 C C . LYS B 1 110 ? 9.172 19.344 -10.297 1 92.75 110 LYS B C 1
ATOM 2370 O O . LYS B 1 110 ? 10.391 19.359 -10.164 1 92.75 110 LYS B O 1
ATOM 2375 N N . ILE B 1 111 ? 8.523 18.406 -10.891 1 88 111 ILE B N 1
ATOM 2376 C CA . ILE B 1 111 ? 9.219 17.359 -11.625 1 88 111 ILE B CA 1
ATOM 2377 C C . ILE B 1 111 ? 8.758 17.359 -13.086 1 88 111 ILE B C 1
ATOM 2379 O O . ILE B 1 111 ? 7.559 17.328 -13.359 1 88 111 ILE B O 1
ATOM 2383 N N . GLU B 1 112 ? 9.688 17.438 -13.984 1 86.75 112 GLU B N 1
ATOM 2384 C CA . GLU B 1 112 ? 9.445 17.391 -15.422 1 86.75 112 GLU B CA 1
ATOM 2385 C C . GLU B 1 112 ? 10.258 16.281 -16.078 1 86.75 112 GLU B C 1
ATOM 2387 O O . GLU B 1 112 ? 11.484 16.297 -16.031 1 86.75 112 GLU B O 1
ATOM 2392 N N . SER B 1 113 ? 9.555 15.289 -16.453 1 78.06 113 SER B N 1
ATOM 2393 C CA . SER B 1 113 ? 10.203 14.219 -17.203 1 78.06 113 SER B CA 1
ATOM 2394 C C . SER B 1 113 ? 9.648 14.133 -18.625 1 78.06 113 SER B C 1
ATOM 2396 O O . SER B 1 113 ? 8.719 14.867 -18.984 1 78.06 113 SER B O 1
ATOM 2398 N N . GLN B 1 114 ? 10.289 13.375 -19.5 1 81.44 114 GLN B N 1
ATOM 2399 C CA . GLN B 1 114 ? 9.828 13.195 -20.875 1 81.44 114 GLN B CA 1
ATOM 2400 C C . GLN B 1 114 ? 8.43 12.586 -20.906 1 81.44 114 GLN B C 1
ATOM 2402 O O . GLN B 1 114 ? 7.711 12.719 -21.906 1 81.44 114 GLN B O 1
ATOM 2407 N N . TRP B 1 115 ? 7.984 12.07 -19.734 1 79.31 115 TRP B N 1
ATOM 2408 C CA . TRP B 1 115 ? 6.746 11.297 -19.734 1 79.31 115 TRP B CA 1
ATOM 2409 C C . TRP B 1 115 ? 5.637 12.039 -19 1 79.31 115 TRP B C 1
ATOM 2411 O O . TRP B 1 115 ? 4.453 11.867 -19.297 1 79.31 115 TRP B O 1
ATOM 2421 N N . PHE B 1 116 ? 5.996 12.789 -17.969 1 83.31 116 PHE B N 1
ATOM 2422 C CA . PHE B 1 116 ? 4.965 13.453 -17.172 1 83.31 116 PHE B CA 1
ATOM 2423 C C . PHE B 1 116 ? 5.523 14.703 -16.5 1 83.31 116 PHE B C 1
ATOM 2425 O O . PHE B 1 116 ? 6.738 14.906 -16.469 1 83.31 116 PHE B O 1
ATOM 2432 N N . GLN B 1 117 ? 4.625 15.562 -16.141 1 88.94 117 GLN B N 1
ATOM 2433 C CA . GLN B 1 117 ? 4.918 16.703 -15.297 1 88.94 117 GLN B CA 1
ATOM 2434 C C . GLN B 1 117 ? 4.035 16.719 -14.047 1 88.94 117 GLN B C 1
ATOM 2436 O O . GLN B 1 117 ? 2.846 16.406 -14.125 1 88.94 117 GLN B O 1
ATOM 2441 N N . CYS B 1 118 ? 4.707 17 -12.891 1 89.5 118 CYS B N 1
ATOM 2442 C CA . CYS B 1 118 ? 3.902 17.156 -11.688 1 89.5 118 CYS B CA 1
ATOM 2443 C C . CYS B 1 118 ? 4.547 18.141 -10.719 1 89.5 118 CYS B C 1
ATOM 2445 O O . CYS B 1 118 ? 5.738 18.422 -10.82 1 89.5 118 CYS B O 1
ATOM 2447 N N . ASP B 1 119 ? 3.705 18.75 -9.938 1 93.69 119 ASP B N 1
ATOM 2448 C CA . ASP B 1 119 ? 4.078 19.766 -8.953 1 93.69 119 ASP B CA 1
ATOM 2449 C C . ASP B 1 119 ? 3.297 19.578 -7.652 1 93.69 119 ASP B C 1
ATOM 2451 O O . ASP B 1 119 ? 2.311 20.281 -7.41 1 93.69 119 ASP B O 1
ATOM 2455 N N . PHE B 1 120 ? 3.777 18.641 -6.852 1 94.69 120 PHE B N 1
ATOM 2456 C CA . PHE B 1 120 ? 3.078 18.281 -5.625 1 94.69 120 PHE B CA 1
ATOM 2457 C C . PHE B 1 120 ? 3.961 18.531 -4.406 1 94.69 120 PHE B C 1
ATOM 2459 O O . PHE B 1 120 ? 5.168 18.75 -4.543 1 94.69 120 PHE B O 1
ATOM 2466 N N . SER B 1 121 ? 3.352 18.578 -3.289 1 95.69 121 SER B N 1
ATOM 2467 C CA . SER B 1 121 ? 4.102 18.719 -2.045 1 95.69 121 SER B CA 1
ATOM 2468 C C . SER B 1 121 ? 4.973 17.5 -1.776 1 95.69 121 SER B C 1
ATOM 2470 O O . SER B 1 121 ? 4.707 16.406 -2.301 1 95.69 121 SER B O 1
ATOM 2472 N N . LYS B 1 122 ? 5.992 17.625 -0.959 1 95.56 122 LYS B N 1
ATOM 2473 C CA . LYS B 1 122 ? 6.82 16.5 -0.551 1 95.56 122 LYS B CA 1
ATOM 2474 C C . LYS B 1 122 ? 5.98 15.422 0.12 1 95.56 122 LYS B C 1
ATOM 2476 O O . LYS B 1 122 ? 6.27 14.227 -0.017 1 95.56 122 LYS B O 1
ATOM 2481 N N . TYR B 1 123 ? 4.871 15.805 0.816 1 95.75 123 TYR B N 1
ATOM 2482 C CA . TYR B 1 123 ? 3.957 14.859 1.446 1 95.75 123 TYR B CA 1
ATOM 2483 C C . TYR B 1 123 ? 3.402 13.875 0.425 1 95.75 123 TYR B C 1
ATOM 2485 O O . TYR B 1 123 ? 3.383 12.664 0.667 1 95.75 123 TYR B O 1
ATOM 2493 N N . GLU B 1 124 ? 3.041 14.406 -0.699 1 96.62 124 GLU B N 1
ATOM 2494 C CA . GLU B 1 124 ? 2.412 13.594 -1.735 1 96.62 124 GLU B CA 1
ATOM 2495 C C . GLU B 1 124 ? 3.398 12.594 -2.322 1 96.62 124 GLU B C 1
ATOM 2497 O O . GLU B 1 124 ? 3.045 11.438 -2.57 1 96.62 124 GLU B O 1
ATOM 2502 N N . TYR B 1 125 ? 4.578 13.047 -2.527 1 96.56 125 TYR B N 1
ATOM 2503 C CA . TYR B 1 125 ? 5.582 12.148 -3.082 1 96.56 125 TYR B CA 1
ATOM 2504 C C . TYR B 1 125 ? 5.945 11.055 -2.086 1 96.56 125 TYR B C 1
ATOM 2506 O O . TYR B 1 125 ? 6.141 9.898 -2.467 1 96.56 125 TYR B O 1
ATOM 2514 N N . ILE B 1 126 ? 6.082 11.406 -0.843 1 97.12 126 ILE B N 1
ATOM 2515 C CA . ILE B 1 126 ? 6.395 10.422 0.187 1 97.12 126 ILE B CA 1
ATOM 2516 C C . ILE B 1 126 ? 5.27 9.398 0.278 1 97.12 126 ILE B C 1
ATOM 2518 O O . ILE B 1 126 ? 5.523 8.188 0.334 1 97.12 126 ILE B O 1
ATOM 2522 N N . GLN B 1 127 ? 4.027 9.891 0.247 1 97.25 127 GLN B N 1
ATOM 2523 C CA . GLN B 1 127 ? 2.869 9 0.241 1 97.25 127 GLN B CA 1
ATOM 2524 C C . GLN B 1 127 ? 2.936 8.023 -0.927 1 97.25 127 GLN B C 1
ATOM 2526 O O . GLN B 1 127 ? 2.678 6.832 -0.758 1 97.25 127 GLN B O 1
ATOM 2531 N N . HIS B 1 128 ? 3.318 8.492 -2.072 1 97.88 128 HIS B N 1
ATOM 2532 C CA . HIS B 1 128 ? 3.453 7.648 -3.254 1 97.88 128 HIS B CA 1
ATOM 2533 C C . HIS B 1 128 ? 4.512 6.57 -3.045 1 97.88 128 HIS B C 1
ATOM 2535 O O . HIS B 1 128 ? 4.293 5.406 -3.391 1 97.88 128 HIS B O 1
ATOM 2541 N N . ILE B 1 129 ? 5.645 6.961 -2.508 1 97.81 129 ILE B N 1
ATOM 2542 C CA . ILE B 1 129 ? 6.746 6.031 -2.273 1 97.81 129 ILE B CA 1
ATOM 2543 C C . ILE B 1 129 ? 6.27 4.875 -1.399 1 97.81 129 ILE B C 1
ATOM 2545 O O . ILE B 1 129 ? 6.52 3.709 -1.711 1 97.81 129 ILE B O 1
ATOM 2549 N N . ILE B 1 130 ? 5.535 5.195 -0.369 1 98.25 130 ILE B N 1
ATOM 2550 C CA . ILE B 1 130 ? 5.102 4.191 0.598 1 98.25 130 ILE B CA 1
ATOM 2551 C C . ILE B 1 130 ? 4.047 3.289 -0.033 1 98.25 130 ILE B C 1
ATOM 2553 O O . ILE B 1 130 ? 4.117 2.064 0.084 1 98.25 130 ILE B O 1
ATOM 2557 N N . ILE B 1 131 ? 3.109 3.855 -0.768 1 98.38 131 ILE B N 1
ATOM 2558 C CA . ILE B 1 131 ? 2.041 3.096 -1.409 1 98.38 131 ILE B CA 1
ATOM 2559 C C . ILE B 1 131 ? 2.633 2.172 -2.471 1 98.38 131 ILE B C 1
ATOM 2561 O O . ILE B 1 131 ? 2.281 0.991 -2.541 1 98.38 131 ILE B O 1
ATOM 2565 N N . HIS B 1 132 ? 3.564 2.674 -3.213 1 98.69 132 HIS B N 1
ATOM 2566 C CA . HIS B 1 132 ? 4.219 1.896 -4.258 1 98.69 132 HIS B CA 1
ATOM 2567 C C . HIS B 1 132 ? 4.965 0.701 -3.674 1 98.69 132 HIS B C 1
ATOM 2569 O O . HIS B 1 132 ? 4.828 -0.422 -4.164 1 98.69 132 HIS B O 1
ATOM 2575 N N . GLY B 1 133 ? 5.77 0.998 -2.656 1 98.56 133 GLY B N 1
ATOM 2576 C CA . GLY B 1 133 ? 6.48 -0.085 -1.995 1 98.56 133 GLY B CA 1
ATOM 2577 C C . GLY B 1 133 ? 5.555 -1.139 -1.414 1 98.56 133 GLY B C 1
ATOM 2578 O O . GLY B 1 133 ? 5.824 -2.336 -1.528 1 98.56 133 GLY B O 1
ATOM 2579 N N . THR B 1 134 ? 4.469 -0.721 -0.77 1 98.69 134 THR B N 1
ATOM 2580 C CA . THR B 1 134 ? 3.477 -1.618 -0.187 1 98.69 134 THR B CA 1
ATOM 2581 C C . THR B 1 134 ? 2.887 -2.539 -1.252 1 98.69 134 THR B C 1
ATOM 2583 O O . THR B 1 134 ? 2.771 -3.748 -1.04 1 98.69 134 THR B O 1
ATOM 2586 N N . PHE B 1 135 ? 2.57 -1.955 -2.404 1 98.81 135 PHE B N 1
ATOM 2587 C CA . PHE B 1 135 ? 2.004 -2.678 -3.537 1 98.81 135 PHE B CA 1
ATOM 2588 C C . PHE B 1 135 ? 2.928 -3.809 -3.975 1 98.81 135 PHE B C 1
ATOM 2590 O O . PHE B 1 135 ? 2.5 -4.957 -4.082 1 98.81 135 PHE B O 1
ATOM 2597 N N . HIS B 1 136 ? 4.133 -3.533 -4.172 1 98.81 136 HIS B N 1
ATOM 2598 C CA . HIS B 1 136 ? 5.078 -4.523 -4.668 1 98.81 136 HIS B CA 1
ATOM 2599 C C . HIS B 1 136 ? 5.48 -5.5 -3.566 1 98.81 136 HIS B C 1
ATOM 2601 O O . HIS B 1 136 ? 5.754 -6.672 -3.84 1 98.81 136 HIS B O 1
ATOM 2607 N N . ARG B 1 137 ? 5.473 -5.098 -2.309 1 98.75 137 ARG B N 1
ATOM 2608 C CA . ARG B 1 137 ? 5.699 -6.035 -1.213 1 98.75 137 ARG B CA 1
ATOM 2609 C C . ARG B 1 137 ? 4.59 -7.078 -1.141 1 98.75 137 ARG B C 1
ATOM 2611 O O . ARG B 1 137 ? 4.836 -8.234 -0.798 1 98.75 137 ARG B O 1
ATOM 2618 N N . GLY B 1 138 ? 3.336 -6.641 -1.404 1 98.75 138 GLY B N 1
ATOM 2619 C CA . GLY B 1 138 ? 2.262 -7.613 -1.532 1 98.75 138 GLY B CA 1
ATOM 2620 C C . GLY B 1 138 ? 2.525 -8.656 -2.6 1 98.75 138 GLY B C 1
ATOM 2621 O O . GLY B 1 138 ? 2.248 -9.844 -2.396 1 98.75 138 GLY B O 1
ATOM 2622 N N . GLN B 1 139 ? 3.084 -8.219 -3.715 1 98.75 139 GLN B N 1
ATOM 2623 C CA . GLN B 1 139 ? 3.432 -9.141 -4.789 1 98.75 139 GLN B CA 1
ATOM 2624 C C . GLN B 1 139 ? 4.5 -10.133 -4.336 1 98.75 139 GLN B C 1
ATOM 2626 O O . GLN B 1 139 ? 4.426 -11.32 -4.648 1 98.75 139 GLN B O 1
ATOM 2631 N N . ILE B 1 140 ? 5.469 -9.617 -3.598 1 98.81 140 ILE B N 1
ATOM 2632 C CA . ILE B 1 140 ? 6.582 -10.438 -3.143 1 98.81 140 ILE B CA 1
ATOM 2633 C C . ILE B 1 140 ? 6.055 -11.586 -2.285 1 98.81 140 ILE B C 1
ATOM 2635 O O . ILE B 1 140 ? 6.551 -12.711 -2.367 1 98.81 140 ILE B O 1
ATOM 2639 N N . VAL B 1 141 ? 5.078 -11.352 -1.428 1 98.69 141 VAL B N 1
ATOM 2640 C CA . VAL B 1 141 ? 4.516 -12.383 -0.559 1 98.69 141 VAL B CA 1
ATOM 2641 C C . VAL B 1 141 ? 3.896 -13.492 -1.406 1 98.69 141 VAL B C 1
ATOM 2643 O O . VAL B 1 141 ? 4.152 -14.672 -1.173 1 98.69 141 VAL B O 1
ATOM 2646 N N . THR B 1 142 ? 3.148 -13.141 -2.438 1 98.62 142 THR B N 1
ATOM 2647 C CA . THR B 1 142 ? 2.547 -14.141 -3.318 1 98.62 142 THR B CA 1
ATOM 2648 C C . THR B 1 142 ? 3.617 -14.844 -4.145 1 98.62 142 THR B C 1
ATOM 2650 O O . THR B 1 142 ? 3.576 -16.062 -4.305 1 98.62 142 THR B O 1
ATOM 2653 N N . MET B 1 143 ? 4.578 -14.094 -4.664 1 98.62 143 MET B N 1
ATOM 2654 C CA . MET B 1 143 ? 5.703 -14.695 -5.375 1 98.62 143 MET B CA 1
ATOM 2655 C C . MET B 1 143 ? 6.422 -15.711 -4.492 1 98.62 143 MET B C 1
ATOM 2657 O O . MET B 1 143 ? 6.781 -16.797 -4.953 1 98.62 143 MET B O 1
ATOM 2661 N N . GLY B 1 144 ? 6.652 -15.297 -3.248 1 98.44 144 GLY B N 1
ATOM 2662 C CA . GLY B 1 144 ? 7.289 -16.188 -2.295 1 98.44 144 GLY B CA 1
ATOM 2663 C C . GLY B 1 144 ? 6.574 -17.516 -2.15 1 98.44 144 GLY B C 1
ATOM 2664 O O . GLY B 1 144 ? 7.207 -18.578 -2.182 1 98.44 144 GLY B O 1
ATOM 2665 N N . ARG B 1 145 ? 5.336 -17.484 -2.051 1 97.5 145 ARG B N 1
ATOM 2666 C CA . ARG B 1 145 ? 4.562 -18.703 -1.916 1 97.5 145 ARG B CA 1
ATOM 2667 C C . ARG B 1 145 ? 4.727 -19.594 -3.143 1 97.5 145 ARG B C 1
ATOM 2669 O O . ARG B 1 145 ? 4.781 -20.828 -3.025 1 97.5 145 ARG B O 1
ATOM 2676 N N . ASN B 1 146 ? 4.836 -19 -4.32 1 97.12 146 ASN B N 1
ATOM 2677 C CA . ASN B 1 146 ? 5.02 -19.734 -5.562 1 97.12 146 ASN B CA 1
ATOM 2678 C C . ASN B 1 146 ? 6.359 -20.469 -5.59 1 97.12 146 ASN B C 1
ATOM 2680 O O . ASN B 1 146 ? 6.539 -21.422 -6.348 1 97.12 146 ASN B O 1
ATOM 2684 N N . VAL B 1 147 ? 7.285 -20.031 -4.766 1 97.81 147 VAL B N 1
ATOM 2685 C CA . VAL B 1 147 ? 8.602 -20.656 -4.781 1 97.81 147 VAL B CA 1
ATOM 2686 C C . VAL B 1 147 ? 8.852 -21.359 -3.451 1 97.81 147 VAL B C 1
ATOM 2688 O O . VAL B 1 147 ? 10 -21.609 -3.074 1 97.81 147 VAL B O 1
ATOM 2691 N N . GLY B 1 148 ? 7.793 -21.516 -2.672 1 97.44 148 GLY B N 1
ATOM 2692 C CA . GLY B 1 148 ? 7.855 -22.344 -1.486 1 97.44 148 GLY B CA 1
ATOM 2693 C C . GLY B 1 148 ? 8.102 -21.562 -0.212 1 97.44 148 GLY B C 1
ATOM 2694 O O . GLY B 1 148 ? 8.336 -22.156 0.849 1 97.44 148 GLY B O 1
ATOM 2695 N N . ILE B 1 149 ? 8.148 -20.266 -0.262 1 98 149 ILE B N 1
ATOM 2696 C CA . ILE B 1 149 ? 8.305 -19.406 0.91 1 98 149 ILE B CA 1
ATOM 2697 C C . ILE B 1 149 ? 6.934 -19.062 1.485 1 98 149 ILE B C 1
ATOM 2699 O O . ILE B 1 149 ? 6.168 -18.312 0.873 1 98 149 ILE B O 1
ATOM 2703 N N . THR B 1 150 ? 6.645 -19.594 2.682 1 96.38 150 THR B N 1
ATOM 2704 C CA . THR B 1 150 ? 5.273 -19.453 3.17 1 96.38 150 THR B CA 1
ATOM 2705 C C . THR B 1 150 ? 5.25 -18.734 4.52 1 96.38 150 THR B C 1
ATOM 2707 O O . THR B 1 150 ? 4.199 -18.641 5.156 1 96.38 150 THR B O 1
ATOM 2710 N N . ASP B 1 151 ? 6.383 -18.203 4.957 1 97.94 151 ASP B N 1
ATOM 2711 C CA . ASP B 1 151 ? 6.492 -17.656 6.309 1 97.94 151 ASP B CA 1
ATOM 2712 C C . ASP B 1 151 ? 6.699 -16.156 6.285 1 97.94 151 ASP B C 1
ATOM 2714 O O . ASP B 1 151 ? 7.531 -15.617 7.023 1 97.94 151 ASP B O 1
ATOM 2718 N N . ALA B 1 152 ? 6.004 -15.5 5.387 1 97.19 152 ALA B N 1
ATOM 2719 C CA . ALA B 1 152 ? 6.105 -14.039 5.348 1 97.19 152 ALA B CA 1
ATOM 2720 C C . ALA B 1 152 ? 5.742 -13.43 6.699 1 97.19 152 ALA B C 1
ATOM 2722 O O . ALA B 1 152 ? 4.812 -13.891 7.367 1 97.19 152 ALA B O 1
ATOM 2723 N N . PRO B 1 153 ? 6.414 -12.398 7.156 1 96.88 153 PRO B N 1
ATOM 2724 C CA . PRO B 1 153 ? 6.133 -11.766 8.453 1 96.88 153 PRO B CA 1
ATOM 2725 C C . PRO B 1 153 ? 4.891 -10.883 8.422 1 96.88 153 PRO B C 1
ATOM 2727 O O . PRO B 1 153 ? 4.469 -10.445 7.348 1 96.88 153 PRO B O 1
ATOM 2730 N N . MET B 1 154 ? 4.297 -10.641 9.578 1 95.44 154 MET B N 1
ATOM 2731 C CA . MET B 1 154 ? 3.225 -9.656 9.742 1 95.44 154 MET B CA 1
ATOM 2732 C C . MET B 1 154 ? 3.764 -8.234 9.617 1 95.44 154 MET B C 1
ATOM 2734 O O . MET B 1 154 ? 4.676 -7.848 10.352 1 95.44 154 MET B O 1
ATOM 2738 N N . THR B 1 155 ? 3.221 -7.48 8.617 1 96.44 155 THR B N 1
ATOM 2739 C CA . THR B 1 155 ? 3.76 -6.141 8.414 1 96.44 155 THR B CA 1
ATOM 2740 C C . THR B 1 155 ? 2.635 -5.117 8.297 1 96.44 155 THR B C 1
ATOM 2742 O O . THR B 1 155 ? 2.824 -4.043 7.727 1 96.44 155 THR B O 1
ATOM 2745 N N . ASP B 1 156 ? 1.504 -5.418 8.875 1 96.75 156 ASP B N 1
ATOM 2746 C CA . ASP B 1 156 ? 0.38 -4.484 8.852 1 96.75 156 ASP B CA 1
ATOM 2747 C C . ASP B 1 156 ? 0.733 -3.18 9.555 1 96.75 156 ASP B C 1
ATOM 2749 O O . ASP B 1 156 ? 1.382 -3.191 10.602 1 96.75 156 ASP B O 1
ATOM 2753 N N . TYR B 1 157 ? 0.27 -2.07 9.016 1 97.62 157 TYR B N 1
ATOM 2754 C CA . TYR B 1 157 ? 0.573 -0.756 9.57 1 97.62 157 TYR B CA 1
ATOM 2755 C C . TYR B 1 157 ? 0.071 -0.641 11.008 1 97.62 157 TYR B C 1
ATOM 2757 O O . TYR B 1 157 ? 0.776 -0.126 11.875 1 97.62 157 TYR B O 1
ATOM 2765 N N . ASN B 1 158 ? -1.144 -1.077 11.234 1 94.75 158 ASN B N 1
ATOM 2766 C CA . ASN B 1 158 ? -1.69 -0.979 12.586 1 94.75 158 ASN B CA 1
ATOM 2767 C C . ASN B 1 158 ? -0.917 -1.854 13.57 1 94.75 158 ASN B C 1
ATOM 2769 O O . ASN B 1 158 ? -0.768 -1.498 14.742 1 94.75 158 ASN B O 1
ATOM 2773 N N . PHE B 1 159 ? -0.515 -2.996 13.094 1 94.19 159 PHE B N 1
ATOM 2774 C CA . PHE B 1 159 ? 0.328 -3.85 13.922 1 94.19 159 PHE B CA 1
ATOM 2775 C C . PHE B 1 159 ? 1.592 -3.113 14.352 1 94.19 159 PHE B C 1
ATOM 2777 O O . PHE B 1 159 ? 1.931 -3.084 15.539 1 94.19 159 PHE B O 1
ATOM 2784 N N . TRP B 1 160 ? 2.275 -2.582 13.445 1 96.31 160 TRP B N 1
ATOM 2785 C CA . TRP B 1 160 ? 3.465 -1.785 13.727 1 96.31 160 TRP B CA 1
ATOM 2786 C C . TRP B 1 160 ? 3.148 -0.672 14.719 1 96.31 160 TRP B C 1
ATOM 2788 O O . TRP B 1 160 ? 3.879 -0.473 15.695 1 96.31 160 TRP B O 1
ATOM 2798 N N . ASN B 1 161 ? 2.02 0.071 14.438 1 93.81 161 ASN B N 1
ATOM 2799 C CA . ASN B 1 161 ? 1.658 1.218 15.266 1 93.81 161 ASN B CA 1
ATOM 2800 C C . ASN B 1 161 ? 1.403 0.806 16.719 1 93.81 161 ASN B C 1
ATOM 2802 O O . ASN B 1 161 ? 1.719 1.554 17.641 1 93.81 161 ASN B O 1
ATOM 2806 N N . ILE B 1 162 ? 0.89 -0.358 16.938 1 91.94 162 ILE B N 1
ATOM 2807 C CA . ILE B 1 162 ? 0.598 -0.873 18.266 1 91.94 162 ILE B CA 1
ATOM 2808 C C . ILE B 1 162 ? 1.899 -1.259 18.969 1 91.94 162 ILE B C 1
ATOM 2810 O O . ILE B 1 162 ? 2.064 -1.009 20.172 1 91.94 162 ILE B O 1
ATOM 2814 N N . TYR B 1 163 ? 2.883 -1.803 18.25 1 90.06 163 TYR B N 1
ATOM 2815 C CA . TYR B 1 163 ? 4.008 -2.459 18.906 1 90.06 163 TYR B CA 1
ATOM 2816 C C . TYR B 1 163 ? 5.289 -1.658 18.719 1 90.06 163 TYR B C 1
ATOM 2818 O O . TYR B 1 163 ? 6.352 -2.057 19.203 1 90.06 163 TYR B O 1
ATOM 2826 N N . LYS B 1 164 ? 5.223 -0.593 18.016 1 87.69 164 LYS B N 1
ATOM 2827 C CA . LYS B 1 164 ? 6.438 0.156 17.703 1 87.69 164 LYS B CA 1
ATOM 2828 C C . LYS B 1 164 ? 7.121 0.65 18.969 1 87.69 164 LYS B C 1
ATOM 2830 O O . LYS B 1 164 ? 8.344 0.787 19 1 87.69 164 LYS B O 1
ATOM 2835 N N . ASP B 1 165 ? 6.289 1.02 19.938 1 77.38 165 ASP B N 1
ATOM 2836 C CA . A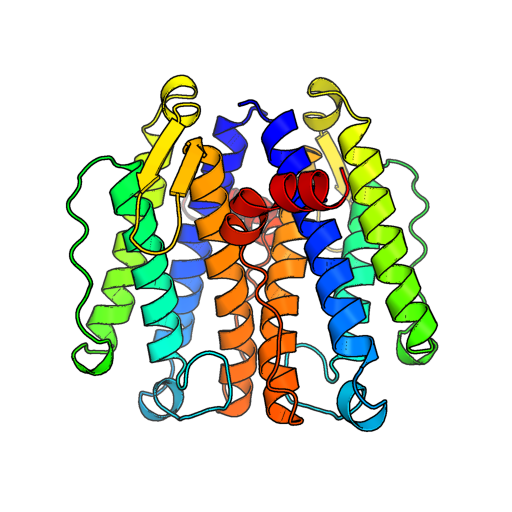SP B 1 165 ? 6.879 1.527 21.172 1 77.38 165 ASP B CA 1
ATOM 2837 C C . ASP B 1 165 ? 7.215 0.387 22.125 1 77.38 165 ASP B C 1
ATOM 2839 O O . ASP B 1 165 ? 7.867 0.602 23.156 1 77.38 165 ASP B O 1
ATOM 2843 N N . ALA B 1 166 ? 6.512 -0.679 22 1 65 166 ALA B N 1
ATOM 2844 C CA . ALA B 1 166 ? 6.828 -1.827 22.859 1 65 166 ALA B CA 1
ATOM 2845 C C . ALA B 1 166 ? 8.242 -2.342 22.578 1 65 166 ALA B C 1
ATOM 2847 O O . ALA B 1 166 ? 8.922 -2.809 23.484 1 65 166 ALA B O 1
ATOM 2848 N N . GLU B 1 167 ? 8.648 -2.443 21.328 1 49.12 167 GLU B N 1
ATOM 2849 C CA . GLU B 1 167 ? 10.008 -2.891 21.031 1 49.12 167 GLU B CA 1
ATOM 2850 C C . GLU B 1 167 ? 11.031 -2.018 21.75 1 49.12 167 GLU B C 1
ATOM 2852 O O . GLU B 1 167 ? 12.125 -2.482 22.078 1 49.12 167 GLU B O 1
ATOM 2857 N N . ILE B 1 168 ? 10.797 -0.74 22 1 42.31 168 ILE B N 1
ATOM 2858 C CA . ILE B 1 168 ? 11.703 0.105 22.766 1 42.31 168 ILE B CA 1
ATOM 2859 C C . ILE B 1 168 ? 11.727 -0.365 24.219 1 42.31 168 ILE B C 1
ATOM 2861 O O . ILE B 1 168 ? 12.781 -0.354 24.859 1 42.31 168 ILE B O 1
ATOM 2865 N N . THR B 1 169 ? 10.648 -0.719 24.797 1 37.12 169 THR B N 1
ATOM 2866 C CA . THR B 1 169 ? 10.695 -1.144 26.188 1 37.12 169 THR B CA 1
ATOM 2867 C C . THR B 1 169 ? 11.469 -2.449 26.328 1 37.12 169 THR B C 1
ATOM 2869 O O . THR B 1 169 ? 11.859 -2.832 27.438 1 37.12 169 THR B O 1
ATOM 2872 N N . GLN B 1 170 ? 11.344 -3.256 25.344 1 34.12 170 GLN B N 1
ATOM 2873 C CA . GLN B 1 170 ? 12.164 -4.43 25.609 1 34.12 170 GLN B CA 1
ATOM 2874 C C . GLN B 1 170 ? 13.648 -4.07 25.641 1 34.12 170 GLN B C 1
ATOM 2876 O O . GLN B 1 170 ? 14.477 -4.852 26.125 1 34.12 170 GLN B O 1
ATOM 2881 N N . LEU B 1 171 ? 14.016 -3.039 24.922 1 31.88 171 LEU B N 1
ATOM 2882 C CA . LEU B 1 171 ? 15.422 -2.662 25.016 1 31.88 171 LEU B CA 1
ATOM 2883 C C . LEU B 1 171 ? 15.672 -1.75 26.219 1 31.88 171 LEU B C 1
ATOM 2885 O O . LEU B 1 171 ? 16.812 -1.356 26.484 1 31.88 171 LEU B O 1
ATOM 2889 N N . SER B 1 172 ? 14.625 -1.201 26.734 1 27.16 172 SER B N 1
ATOM 2890 C CA . SER B 1 172 ? 14.969 -0.523 27.984 1 27.16 172 SER B CA 1
ATOM 2891 C C . SER B 1 172 ? 14.93 -1.485 29.156 1 27.16 172 SER B C 1
ATOM 2893 O O . SER B 1 172 ? 14.039 -2.332 29.25 1 27.16 172 SER B O 1
#

Sequence (344 aa):
MNLKTLITHTVQYNNWVVNKYIDWLATKSDEQLNQEVISSFPTILATLHHIWQTQEYWWSYIAENNDFNPSENYTKLTKEEIFSGIKNNSEKLMKYVESLSEEDLTKNIKIESQWFQCDFSKYEYIQHIIIHGTFHRGQIVTMGRNVGITDAPMTDYNFWNIYKDAEITQLSMNLKTLITHTVQYNNWVVNKYIDWLATKSDEQLNQEVISSFPTILATLHHIWQTQEYWWSYIAENNDFNPSENYTKLTKEEIFSGIKNNSEKLMKYVESLSEEDLTKNIKIESQWFQCDFSKYEYIQHIIIHGTFHRGQIVTMGRNVGITDAPMTDYNFWNIYKDAEITQLS

Organism: NCBI:txid2305228

Nearest PDB structures (foldseek):
  2qe9-assembly1_B  TM=8.320E-01  e=2.476E-05  Bacillus subtilis
  2p1a-assembly1_B  TM=7.680E-01  e=7.850E-04  Bacillus cereus ATCC 10987
  3qth-assembly1_A  TM=5.640E-01  e=9.282E-05  Colwellia psychrerythraea 34H
  2p1a-assembly1_A  TM=7.456E-01  e=1.770E-03  Bacillus cereus ATCC 10987
  2oqm-assembly2_D  TM=5.919E-01  e=4.651E-03  Shewanella denitrificans

Solvent-accessible surface area (backbone atoms only — not comparable to full-atom values): 18874 Å² total; per-residue (Å²): 117,51,48,57,53,55,53,41,51,50,35,48,48,49,32,51,44,48,48,53,49,46,61,56,56,66,75,52,55,68,66,51,40,60,40,75,46,73,48,99,43,51,21,52,54,52,41,52,40,49,44,33,51,53,43,47,49,56,44,22,57,70,66,68,61,77,64,63,63,83,70,73,60,62,89,77,49,52,71,65,53,47,50,51,47,36,47,51,49,34,48,50,52,30,54,51,55,64,70,48,50,61,71,60,38,39,38,66,50,78,44,81,53,102,84,50,68,47,71,44,32,39,53,57,55,51,51,29,44,54,50,53,40,36,20,52,51,22,25,41,53,26,51,32,36,74,60,71,44,79,78,76,77,91,72,51,57,59,57,48,67,60,44,61,64,50,62,52,52,72,72,93,115,52,47,58,55,54,54,42,51,50,36,47,48,48,31,53,45,49,49,52,51,46,60,57,55,67,75,51,54,68,66,51,38,60,40,76,46,73,48,97,44,51,20,52,52,53,41,52,40,48,44,34,50,52,43,48,50,56,45,22,56,71,66,68,61,78,63,64,64,86,70,71,61,61,90,78,49,52,71,66,55,48,50,52,47,37,47,50,50,34,48,50,51,30,53,51,56,65,69,49,51,64,72,62,38,38,39,65,49,77,44,80,54,101,84,50,66,47,71,45,30,38,56,56,54,52,51,29,45,53,50,52,42,37,19,53,50,22,27,41,53,26,51,31,38,73,60,71,43,80,77,75,76,92,71,52,58,59,58,47,68,61,43,60,64,51,62,52,52,72,73,94

Foldseek 3Di:
DDPLVVLLLLLVLVLVLLVLVLVLCVPDDPCLQACADDDPDGGVLQLLLVLLQLLLVLCCQLVVVVPNDRDDDSVVDDSVRSSVRSNVSSVVVSVVSNPDDPVSQQAWTWDDDPVDTDTGGNSVSSVVSSVVSVVSVVVSQVSSVVSPNNCRDDSDSVVCVVCVVVVVVVVD/DDLLVVLLLLLVLVLVLLVLVLVLCVPDDPCLQACADDDPDGGVQQLLLVLLQLLLVLCCQLVVVVPNDRDDDSVVDDSVRSSVSSNVSSVVVSVVSVPDDPVSQQAWTWDDDPVDTDTGGNSVSSVVSSVVSVVSVVVSQVSSVVSPNNCRDDSDSVVCVVCVVVVVVVVD

InterPro domains:
  IPR007837 DNA damage-inducible protein DinB [PF05163] (1-157)
  IPR007837 DNA damage-inducible protein DinB [PTHR37302] (4-158)
  IPR034660 DinB/YfiT-like putative metalloenzymes [G3DSA:1.20.120.450] (4-162)
  IPR034660 DinB/YfiT-like putative metalloenzymes [SSF109854] (10-145)